Protein AF-A0A3R7L4J7-F1 (afdb_monomer)

Radius of gyration: 30.35 Å; Cα contacts (8 Å, |Δi|>4): 485; chains: 1; bounding box: 71×55×87 Å

Structure (mmCIF, N/CA/C/O backbone):
data_AF-A0A3R7L4J7-F1
#
_entry.id   AF-A0A3R7L4J7-F1
#
loop_
_atom_site.group_PDB
_atom_site.id
_atom_site.type_symbol
_atom_site.label_atom_id
_atom_site.label_alt_id
_atom_site.label_comp_id
_atom_site.label_asym_id
_atom_site.label_entity_id
_atom_site.label_seq_id
_atom_site.pdbx_PDB_ins_code
_atom_site.Cartn_x
_atom_site.Cartn_y
_atom_site.Cartn_z
_atom_site.occupancy
_atom_site.B_iso_or_equiv
_atom_site.auth_seq_id
_atom_site.auth_comp_id
_atom_site.auth_asym_id
_atom_site.auth_atom_id
_atom_site.pdbx_PDB_model_num
ATOM 1 N N . MET A 1 1 ? -0.478 35.591 -43.853 1.00 50.78 1 MET A N 1
ATOM 2 C CA . MET A 1 1 ? 0.585 34.948 -43.044 1.00 50.78 1 MET A CA 1
ATOM 3 C C . MET A 1 1 ? 1.628 34.387 -43.993 1.00 50.78 1 MET A C 1
ATOM 5 O O . MET A 1 1 ? 1.309 33.515 -44.786 1.00 50.78 1 MET A O 1
ATOM 9 N N . THR A 1 2 ? 2.824 34.971 -44.013 1.00 49.03 2 THR A N 1
ATOM 10 C CA . THR A 1 2 ? 3.833 34.728 -45.054 1.00 49.03 2 THR A CA 1
ATOM 11 C C . THR A 1 2 ? 4.626 33.447 -44.777 1.00 49.03 2 THR A C 1
ATOM 13 O O . THR A 1 2 ? 4.912 33.106 -43.629 1.00 49.03 2 THR A O 1
ATOM 16 N N . THR A 1 3 ? 5.007 32.734 -45.835 1.00 57.59 3 THR A N 1
ATOM 17 C CA . THR A 1 3 ? 5.750 31.454 -45.832 1.00 57.59 3 THR A CA 1
ATOM 18 C C . THR A 1 3 ? 6.982 31.431 -44.909 1.00 57.59 3 THR A C 1
ATOM 20 O O . THR A 1 3 ? 7.299 30.395 -44.325 1.00 57.59 3 THR A O 1
ATOM 23 N N . LYS A 1 4 ? 7.625 32.585 -44.676 1.00 57.84 4 LYS A N 1
ATOM 24 C CA . LYS A 1 4 ? 8.754 32.753 -43.739 1.00 57.84 4 LYS A CA 1
ATOM 25 C C . LYS A 1 4 ? 8.373 32.571 -42.259 1.00 57.84 4 LYS A C 1
ATOM 27 O O . LYS A 1 4 ? 9.166 32.020 -41.497 1.00 57.84 4 LYS A O 1
ATOM 32 N N . GLN A 1 5 ? 7.175 32.988 -41.836 1.00 58.81 5 GLN A N 1
ATOM 33 C CA . GLN A 1 5 ? 6.696 32.778 -40.458 1.00 58.81 5 GLN A CA 1
ATOM 34 C C . GLN A 1 5 ? 6.362 31.301 -40.200 1.00 58.81 5 GLN A C 1
ATOM 36 O O . GLN A 1 5 ? 6.692 30.776 -39.136 1.00 58.81 5 GLN A O 1
ATOM 41 N N . GLY A 1 6 ? 5.796 30.610 -41.198 1.00 60.88 6 GLY A N 1
ATOM 42 C CA . GLY A 1 6 ? 5.556 29.164 -41.151 1.00 60.88 6 GLY A CA 1
ATOM 43 C C . GLY A 1 6 ? 6.854 28.356 -41.064 1.00 60.88 6 GLY A C 1
ATOM 44 O O . GLY A 1 6 ? 6.989 27.508 -40.184 1.00 60.88 6 GLY A O 1
ATOM 45 N N . ALA A 1 7 ? 7.851 28.680 -41.895 1.00 64.94 7 ALA A N 1
ATOM 46 C CA . ALA A 1 7 ? 9.160 28.023 -41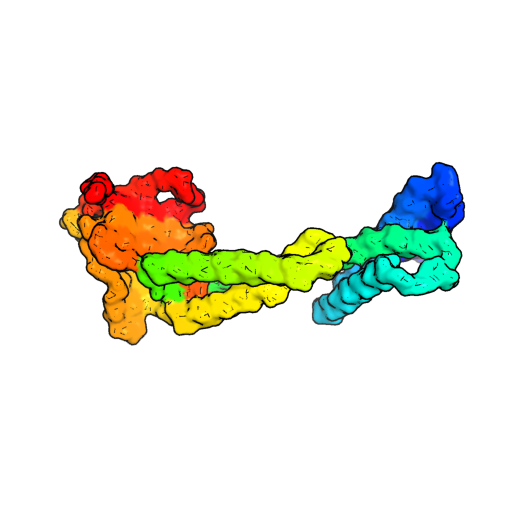.874 1.00 64.94 7 ALA A CA 1
ATOM 47 C C . ALA A 1 7 ? 9.893 28.205 -40.532 1.00 64.94 7 ALA A C 1
ATOM 49 O O . ALA A 1 7 ? 10.437 27.245 -39.990 1.00 64.94 7 ALA A O 1
ATOM 50 N N . ARG A 1 8 ? 9.845 29.408 -39.941 1.00 69.25 8 ARG A N 1
ATOM 51 C CA . ARG A 1 8 ? 10.464 29.688 -38.634 1.00 69.25 8 ARG A CA 1
ATOM 52 C C . ARG A 1 8 ? 9.773 28.938 -37.493 1.00 69.25 8 ARG A C 1
ATOM 54 O O . ARG A 1 8 ? 10.457 28.445 -36.602 1.00 69.25 8 ARG A O 1
ATOM 61 N N . ALA A 1 9 ? 8.446 28.805 -37.532 1.00 67.88 9 ALA A N 1
ATOM 62 C CA . ALA A 1 9 ? 7.682 28.040 -36.546 1.00 67.88 9 ALA A CA 1
ATOM 63 C C . ALA A 1 9 ? 7.933 26.524 -36.649 1.00 67.88 9 ALA A C 1
ATOM 65 O O . ALA A 1 9 ? 8.052 25.848 -35.626 1.00 67.88 9 ALA A O 1
ATOM 66 N N . VAL A 1 10 ? 8.058 25.990 -37.869 1.00 68.25 10 VAL A N 1
ATOM 67 C CA . VAL A 1 10 ? 8.411 24.582 -38.113 1.00 68.25 10 VAL A CA 1
ATOM 68 C C . VAL A 1 10 ? 9.852 24.301 -37.681 1.00 68.25 10 VAL A C 1
ATOM 70 O O . VAL A 1 10 ? 10.074 23.352 -36.934 1.00 68.25 10 VAL A O 1
ATOM 73 N N . ALA A 1 11 ? 10.810 25.161 -38.041 1.00 69.50 11 ALA A N 1
ATOM 74 C CA . ALA A 1 11 ? 12.206 25.038 -37.616 1.00 69.50 11 ALA A CA 1
ATOM 75 C C . ALA A 1 11 ? 12.343 25.060 -36.086 1.00 69.50 11 ALA A C 1
ATOM 77 O O . ALA A 1 11 ? 13.006 24.199 -35.513 1.00 69.50 11 ALA A O 1
ATOM 78 N N . TRP A 1 12 ? 11.638 25.969 -35.400 1.00 70.62 12 TRP A N 1
ATOM 79 C CA . TRP A 1 12 ? 11.602 25.998 -33.933 1.00 70.62 12 TRP A CA 1
ATOM 80 C C . TRP A 1 12 ? 10.997 24.721 -33.334 1.00 70.62 12 TRP A C 1
ATOM 82 O O . TRP A 1 12 ? 11.461 24.229 -32.307 1.00 70.62 12 TRP A O 1
ATOM 92 N N . ARG A 1 13 ? 9.963 24.157 -33.965 1.00 71.94 13 ARG A N 1
ATOM 93 C CA . ARG A 1 13 ? 9.327 22.915 -33.504 1.00 71.94 13 ARG A CA 1
ATOM 94 C C . ARG A 1 13 ? 10.260 21.709 -33.650 1.00 71.94 13 ARG A C 1
ATOM 96 O O . ARG A 1 13 ? 10.306 20.881 -32.745 1.00 71.94 13 ARG A O 1
ATOM 103 N N . VAL A 1 14 ? 11.023 21.644 -34.741 1.00 70.06 14 VAL A N 1
ATOM 104 C CA . VAL A 1 14 ? 12.030 20.599 -34.991 1.00 70.06 14 VAL A CA 1
ATOM 105 C C . VAL A 1 14 ? 13.219 20.743 -34.038 1.00 70.06 14 VAL A C 1
ATOM 107 O O . VAL A 1 14 ? 13.595 19.770 -33.392 1.00 70.06 14 VAL A O 1
ATOM 110 N N . LEU A 1 15 ? 13.738 21.962 -33.852 1.00 73.38 15 LEU A N 1
ATOM 111 C CA . LEU A 1 15 ? 14.825 22.260 -32.907 1.00 73.38 15 LEU A CA 1
ATOM 112 C C . LEU A 1 15 ? 14.439 22.009 -31.446 1.00 73.38 15 LEU A C 1
ATOM 114 O O . LEU A 1 15 ? 15.304 21.787 -30.611 1.00 73.38 15 LEU A O 1
ATOM 118 N N . ARG A 1 16 ? 13.149 22.012 -31.102 1.00 76.94 16 ARG A N 1
ATOM 119 C CA . ARG A 1 16 ? 12.667 21.617 -29.767 1.00 76.94 16 ARG A CA 1
ATOM 120 C C . ARG A 1 16 ? 12.424 20.124 -29.616 1.00 76.94 16 ARG A C 1
ATOM 122 O O . ARG A 1 16 ? 12.073 19.684 -28.516 1.00 76.94 16 ARG A O 1
ATOM 129 N N . HIS A 1 17 ? 12.566 19.344 -30.686 1.00 81.94 17 HIS A N 1
ATOM 130 C CA . HIS A 1 17 ? 12.259 17.931 -30.625 1.00 81.94 17 HIS A CA 1
ATOM 131 C C . HIS A 1 17 ? 13.359 17.187 -29.848 1.00 81.94 17 HIS A C 1
ATOM 133 O O . HIS A 1 17 ? 14.516 17.186 -30.261 1.00 81.94 17 HIS A O 1
ATOM 139 N N . PRO A 1 18 ? 13.033 16.511 -28.735 1.00 83.56 18 PRO A N 1
ATOM 140 C CA . PRO A 1 18 ? 14.025 15.818 -27.905 1.00 83.56 18 PRO A CA 1
ATOM 141 C C . PRO A 1 18 ? 14.811 14.722 -28.633 1.00 83.56 18 PRO A C 1
ATOM 143 O O . PRO A 1 18 ? 15.962 14.488 -28.291 1.00 83.56 18 PRO A O 1
ATOM 146 N N . LEU A 1 19 ? 14.221 14.062 -29.640 1.00 87.75 19 LEU A N 1
ATOM 147 C CA . LEU A 1 19 ? 14.952 13.059 -30.432 1.00 87.75 19 LEU A CA 1
ATOM 148 C C . LEU A 1 19 ? 16.080 13.674 -31.260 1.00 87.75 19 LEU A C 1
ATOM 150 O O . LEU A 1 19 ? 17.092 13.014 -31.453 1.00 87.75 19 LEU A O 1
ATOM 154 N N . LEU A 1 20 ? 15.923 14.921 -31.722 1.00 88.75 20 LEU A N 1
ATOM 155 C CA . LEU A 1 20 ? 16.986 15.603 -32.459 1.00 88.75 20 LEU A CA 1
ATOM 156 C C . LEU A 1 20 ? 18.199 15.788 -31.548 1.00 88.75 20 LEU A C 1
ATOM 158 O O . LEU A 1 20 ? 19.302 15.401 -31.909 1.00 88.75 20 LEU A O 1
ATOM 162 N N . TRP A 1 21 ? 17.974 16.304 -30.339 1.00 89.25 21 TRP A N 1
ATOM 163 C CA . TRP A 1 21 ? 19.032 16.467 -29.344 1.00 89.25 21 TRP A CA 1
ATOM 164 C C . TRP A 1 21 ? 19.623 15.138 -28.900 1.00 89.25 21 TRP A C 1
ATOM 166 O O . TRP A 1 21 ? 20.832 15.045 -28.749 1.00 89.25 21 TRP A O 1
ATOM 176 N N . SER A 1 22 ? 18.804 14.093 -28.771 1.00 91.19 22 SER A N 1
ATOM 177 C CA . SER A 1 22 ? 19.310 12.749 -28.504 1.00 91.19 22 SER A CA 1
ATOM 178 C C . SER A 1 22 ? 20.293 12.287 -29.583 1.00 91.19 22 SER A C 1
ATOM 180 O O . SER A 1 22 ? 21.414 11.905 -29.258 1.00 91.19 22 SER A O 1
ATOM 182 N N . ALA A 1 23 ? 19.915 12.401 -30.859 1.00 91.81 23 ALA A N 1
ATOM 183 C CA . ALA A 1 23 ? 20.774 12.028 -31.977 1.00 91.81 23 ALA A CA 1
ATOM 184 C C . ALA A 1 23 ? 22.054 12.877 -32.027 1.00 91.81 23 ALA A C 1
ATOM 186 O O . ALA A 1 23 ? 23.142 12.323 -32.141 1.00 91.81 23 ALA A O 1
ATOM 187 N N . VAL A 1 24 ? 21.940 14.202 -31.881 1.00 91.94 24 VAL A N 1
ATOM 188 C CA . VAL A 1 24 ? 23.091 15.122 -31.872 1.00 91.94 24 VAL A CA 1
ATOM 189 C C . VAL A 1 24 ? 24.053 14.790 -30.732 1.00 91.94 24 VAL A C 1
ATOM 191 O O . VAL A 1 24 ? 25.255 14.695 -30.962 1.00 91.94 24 VAL A O 1
ATOM 194 N N . CYS A 1 25 ? 23.540 14.565 -29.521 1.00 93.25 25 CYS A N 1
ATOM 195 C CA . CYS A 1 25 ? 24.365 14.205 -28.376 1.00 93.25 25 CYS A CA 1
ATOM 196 C C . CYS A 1 25 ? 25.060 12.852 -28.578 1.00 93.25 25 CYS A C 1
ATOM 198 O O . CYS A 1 25 ? 26.254 12.752 -28.329 1.00 93.25 25 CYS A O 1
ATOM 200 N N . LEU A 1 26 ? 24.357 11.826 -29.069 1.00 91.44 26 LEU A N 1
ATOM 201 C CA . LEU A 1 26 ? 24.954 10.502 -29.273 1.00 91.44 26 LEU A CA 1
ATOM 202 C C . LEU A 1 26 ? 25.995 10.497 -30.398 1.00 91.44 26 LEU A C 1
ATOM 204 O O . LEU A 1 26 ? 27.068 9.932 -30.219 1.00 91.44 26 LEU A O 1
ATOM 208 N N . VAL A 1 27 ? 25.722 11.163 -31.524 1.00 93.88 27 VAL A N 1
ATOM 209 C CA . VAL A 1 27 ? 26.689 11.291 -32.629 1.00 93.88 27 VAL A CA 1
ATOM 210 C C . VAL A 1 27 ? 27.908 12.104 -32.194 1.00 93.88 27 VAL A C 1
ATOM 212 O O . VAL A 1 27 ? 29.032 11.715 -32.493 1.00 93.88 27 VAL A O 1
ATOM 215 N N . GLY A 1 28 ? 27.699 13.197 -31.454 1.00 92.50 28 GLY A N 1
ATOM 216 C CA . GLY A 1 28 ? 28.783 14.021 -30.918 1.00 92.50 28 GLY A CA 1
ATOM 217 C C . GLY A 1 28 ? 29.605 13.330 -29.828 1.00 92.50 28 GLY A C 1
ATOM 218 O O . GLY A 1 28 ? 30.779 13.644 -29.672 1.00 92.50 28 GLY A O 1
ATOM 219 N N . ALA A 1 29 ? 29.025 12.371 -29.100 1.00 93.38 29 ALA A N 1
ATOM 220 C CA . ALA A 1 29 ? 29.733 11.627 -28.064 1.00 93.38 29 ALA A CA 1
ATOM 221 C C . ALA A 1 29 ? 30.765 10.648 -28.636 1.00 93.38 29 ALA A C 1
ATOM 223 O O . ALA A 1 29 ? 31.857 10.543 -28.090 1.00 93.38 29 ALA A O 1
ATOM 224 N N . VAL A 1 30 ? 30.446 9.954 -29.736 1.00 92.88 30 VAL A N 1
ATOM 225 C CA . VAL A 1 30 ? 31.306 8.911 -30.328 1.00 92.88 30 VAL A CA 1
ATOM 226 C C . VAL A 1 30 ? 32.759 9.360 -30.560 1.00 92.88 30 VAL A C 1
ATOM 228 O O . VAL A 1 30 ? 33.643 8.638 -30.109 1.00 92.88 30 VAL A O 1
ATOM 231 N N . PRO A 1 31 ? 33.054 10.509 -31.206 1.00 93.75 31 PRO A N 1
ATOM 232 C CA . PRO A 1 31 ? 34.439 10.938 -31.428 1.00 93.75 31 PRO A CA 1
ATOM 233 C C . PRO A 1 31 ? 35.150 11.441 -30.163 1.00 93.75 31 PRO A C 1
ATOM 235 O O . PRO A 1 31 ? 36.366 11.590 -30.186 1.00 93.75 31 PRO A O 1
ATOM 238 N N . LEU A 1 32 ? 34.415 11.736 -29.086 1.00 91.94 32 LEU A N 1
ATOM 239 C CA . LEU A 1 32 ? 34.980 12.223 -27.824 1.00 91.94 32 LEU A CA 1
ATOM 240 C C . LEU A 1 32 ? 35.321 11.089 -26.854 1.00 91.94 32 LEU A C 1
ATOM 242 O O . LEU A 1 32 ? 36.076 11.318 -25.916 1.00 91.94 32 LEU A O 1
ATOM 246 N N . LEU A 1 33 ? 34.763 9.894 -27.059 1.00 90.38 33 LEU A N 1
ATOM 247 C CA . LEU A 1 33 ? 35.028 8.723 -26.229 1.00 90.38 33 LEU A CA 1
ATOM 248 C C . LEU A 1 33 ? 36.386 8.094 -26.569 1.00 90.38 33 LEU A C 1
ATOM 250 O O . LEU A 1 33 ? 36.747 7.963 -27.735 1.00 90.38 33 LEU A O 1
ATOM 254 N N . SER A 1 34 ? 37.082 7.603 -25.544 1.00 84.31 34 SER A N 1
ATOM 255 C CA . SER A 1 34 ? 38.479 7.147 -25.585 1.00 84.31 34 SER A CA 1
ATOM 256 C C . SER A 1 34 ? 39.487 8.248 -25.953 1.00 84.31 34 SER A C 1
ATOM 258 O O . SER A 1 34 ? 40.521 7.966 -26.558 1.00 84.31 34 SER A O 1
ATOM 260 N N . THR A 1 35 ? 39.190 9.500 -25.597 1.00 87.50 35 THR A N 1
ATOM 261 C CA . THR A 1 35 ? 40.079 10.657 -25.779 1.00 87.50 35 THR A CA 1
ATOM 262 C C . THR A 1 35 ? 40.320 11.378 -24.450 1.00 87.50 35 THR A C 1
ATOM 264 O O . THR A 1 35 ? 39.675 11.109 -23.442 1.00 87.50 35 THR A O 1
ATOM 267 N N . GLU A 1 36 ? 41.204 12.376 -24.433 1.00 85.56 36 GLU A N 1
ATOM 268 C CA . GLU A 1 36 ? 41.388 13.258 -23.266 1.00 85.56 36 GLU A CA 1
ATOM 269 C C . GLU A 1 36 ? 40.115 14.052 -22.877 1.00 85.56 36 GLU A C 1
ATOM 271 O O . GLU A 1 36 ? 40.032 14.609 -21.784 1.00 85.56 36 GLU A O 1
ATOM 276 N N . HIS A 1 37 ? 39.093 14.059 -23.743 1.00 89.50 37 HIS A N 1
ATOM 277 C CA . HIS A 1 37 ? 37.810 14.739 -23.554 1.00 89.50 37 HIS A CA 1
ATOM 278 C C . HIS A 1 37 ? 36.662 13.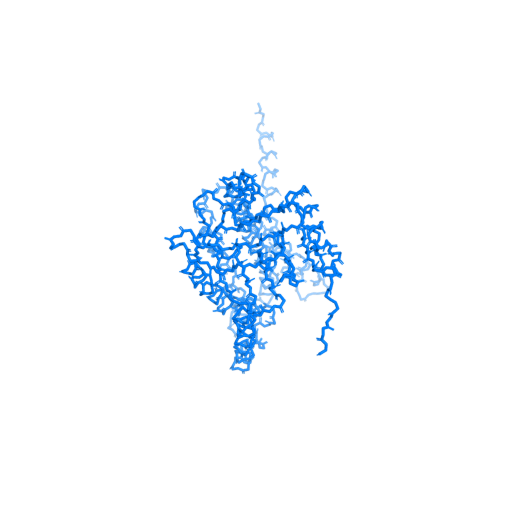792 -23.148 1.00 89.50 37 HIS A C 1
ATOM 280 O O . HIS A 1 37 ? 35.489 14.164 -23.261 1.00 89.50 37 HIS A O 1
ATOM 286 N N . ASP A 1 38 ? 36.974 12.599 -22.632 1.00 87.19 38 ASP A N 1
ATOM 287 C CA . ASP A 1 38 ? 36.006 11.548 -22.272 1.00 87.19 38 ASP A CA 1
ATOM 288 C C . ASP A 1 38 ? 34.849 12.021 -21.388 1.00 87.19 38 ASP A C 1
ATOM 290 O O . ASP A 1 38 ? 33.708 11.591 -21.570 1.00 87.19 38 ASP A O 1
ATOM 294 N N . PHE A 1 39 ? 35.103 12.960 -20.472 1.00 91.38 39 PHE A N 1
ATOM 295 C CA . PHE A 1 39 ? 34.062 13.568 -19.641 1.00 91.38 39 PHE A CA 1
ATOM 296 C C . PHE A 1 39 ? 32.900 14.134 -20.474 1.00 91.38 39 PHE A C 1
ATOM 298 O O . PHE A 1 39 ? 31.730 13.887 -20.168 1.00 91.38 39 PHE A O 1
ATOM 305 N N . TRP A 1 40 ? 33.208 14.865 -21.550 1.00 94.06 40 TRP A N 1
ATOM 306 C CA . TRP A 1 40 ? 32.197 15.450 -22.431 1.00 94.06 40 TRP A CA 1
ATOM 307 C C . TRP A 1 40 ? 31.469 14.375 -23.234 1.00 94.06 40 TRP A C 1
ATOM 309 O O . TRP A 1 40 ? 30.249 14.453 -23.385 1.00 94.06 40 TRP A O 1
ATOM 319 N N . GLY A 1 41 ? 32.188 13.337 -23.673 1.00 92.81 41 GLY A N 1
ATOM 320 C CA . GLY A 1 41 ? 31.595 12.152 -24.292 1.00 92.81 41 GLY A CA 1
ATOM 321 C C . GLY A 1 41 ? 30.571 11.479 -23.373 1.00 92.81 41 GLY A C 1
ATOM 322 O O . GLY A 1 41 ? 29.429 11.250 -23.783 1.00 92.81 41 GLY A O 1
ATOM 323 N N . PHE A 1 42 ? 30.920 11.245 -22.104 1.00 92.56 42 PHE A N 1
ATOM 324 C CA . PHE A 1 42 ? 30.004 10.673 -21.114 1.00 92.56 42 PHE A CA 1
ATOM 325 C C . PHE A 1 42 ? 28.793 11.570 -20.858 1.00 92.56 42 PHE A C 1
ATOM 327 O O . PHE A 1 42 ? 27.660 11.087 -20.881 1.00 92.56 42 PHE A O 1
ATOM 334 N N . LEU A 1 43 ? 29.000 12.877 -20.669 1.00 94.94 43 LEU A N 1
ATOM 335 C CA . LEU A 1 43 ? 27.905 13.822 -20.446 1.00 94.94 43 LEU A CA 1
ATOM 336 C C . LEU A 1 43 ? 26.914 13.830 -21.620 1.00 94.94 43 LEU A C 1
ATOM 338 O O . LEU A 1 43 ? 25.699 13.790 -21.407 1.00 94.94 43 LEU A O 1
ATOM 342 N N . LEU A 1 44 ? 27.415 13.831 -22.858 1.00 95.81 44 LEU A N 1
ATOM 343 C CA . LEU A 1 44 ? 26.581 13.762 -24.055 1.00 95.81 44 LEU A CA 1
ATOM 344 C C . LEU A 1 44 ? 25.821 12.432 -24.151 1.00 95.81 44 LEU A C 1
ATOM 346 O O . LEU A 1 44 ? 24.636 12.446 -24.482 1.00 95.81 44 LEU A O 1
ATOM 350 N N . CYS A 1 45 ? 26.433 11.299 -23.797 1.00 95.69 45 CYS A N 1
ATOM 351 C CA . CYS A 1 45 ? 25.725 10.015 -23.735 1.00 95.69 45 CYS A CA 1
ATOM 352 C C . CYS A 1 45 ? 24.563 10.060 -22.736 1.00 95.69 45 CYS A C 1
ATOM 354 O O . CYS A 1 45 ? 23.448 9.642 -23.060 1.00 95.69 45 CYS A O 1
ATOM 356 N N . LEU A 1 46 ? 24.796 10.626 -21.547 1.00 94.44 46 LEU A N 1
ATOM 357 C CA . LEU A 1 46 ? 23.771 10.739 -20.513 1.00 94.44 46 LEU A CA 1
ATOM 358 C C . LEU A 1 46 ? 22.593 11.614 -20.969 1.00 94.44 46 LEU A C 1
ATOM 360 O O . LEU A 1 46 ? 21.431 11.207 -20.869 1.00 94.44 46 LEU A O 1
ATOM 364 N N . LEU A 1 47 ? 22.892 12.796 -21.519 1.00 95.25 47 LEU A N 1
ATOM 365 C CA . LEU A 1 47 ? 21.892 13.712 -22.075 1.00 95.25 47 LEU A CA 1
ATOM 366 C C . LEU A 1 47 ? 21.148 13.093 -23.262 1.00 95.25 47 LEU A C 1
ATOM 368 O O . LEU A 1 47 ? 19.934 13.280 -23.397 1.00 95.25 47 LEU A O 1
ATOM 372 N N . GLY A 1 48 ? 21.856 12.332 -24.096 1.00 95.06 48 GLY A N 1
ATOM 373 C CA . GLY A 1 48 ? 21.306 11.632 -25.248 1.00 95.06 48 GLY A CA 1
ATOM 374 C C . GLY A 1 48 ? 20.279 10.579 -24.842 1.00 95.06 48 GLY A C 1
ATOM 375 O O . GLY A 1 48 ? 19.152 10.586 -25.350 1.00 95.06 48 GLY A O 1
ATOM 376 N N . GLY A 1 49 ? 20.636 9.732 -23.875 1.00 95.31 49 GLY A N 1
ATOM 377 C CA . GLY A 1 49 ? 19.760 8.706 -23.311 1.00 95.31 49 GLY A CA 1
ATOM 378 C C . GLY A 1 49 ? 18.525 9.279 -22.616 1.00 95.31 49 GLY A C 1
ATOM 379 O O . GLY A 1 49 ? 17.395 8.867 -22.896 1.00 95.31 49 GLY A O 1
ATOM 380 N N . TRP A 1 50 ? 18.715 10.293 -21.767 1.00 94.81 50 TRP A N 1
ATOM 381 C CA . TRP A 1 50 ? 17.608 10.989 -21.107 1.00 94.81 50 TRP A CA 1
ATOM 382 C C . TRP A 1 50 ? 16.656 11.649 -22.116 1.00 94.81 50 TRP A C 1
ATOM 384 O O . TRP A 1 50 ? 15.436 11.492 -22.021 1.00 94.81 50 TRP A O 1
ATOM 394 N N . SER A 1 51 ? 17.195 12.334 -23.129 1.00 93.94 51 SER A N 1
ATOM 395 C CA . SER A 1 51 ? 16.395 12.997 -24.166 1.00 93.94 51 SER A CA 1
ATOM 396 C C . SER A 1 51 ? 15.576 11.999 -24.988 1.00 93.94 51 SER A C 1
ATOM 398 O O . SER A 1 51 ? 14.399 12.260 -25.256 1.00 93.94 51 SER A O 1
ATOM 400 N N . ALA A 1 52 ? 16.147 10.839 -25.339 1.00 94.69 52 ALA A N 1
ATOM 401 C CA . ALA A 1 52 ? 15.425 9.760 -26.017 1.00 94.69 52 ALA A CA 1
ATOM 402 C C . ALA A 1 52 ? 14.241 9.257 -25.181 1.00 94.69 52 ALA A C 1
ATOM 404 O O . ALA A 1 52 ? 13.107 9.223 -25.666 1.00 94.69 52 ALA A O 1
ATOM 405 N N . ALA A 1 53 ? 14.478 8.934 -23.908 1.00 94.62 53 ALA A N 1
ATOM 406 C CA . ALA A 1 53 ? 13.426 8.484 -23.002 1.00 94.62 53 ALA A CA 1
ATOM 407 C C . ALA A 1 53 ? 12.334 9.548 -22.827 1.00 94.62 53 ALA A C 1
ATOM 409 O O . ALA A 1 53 ? 11.142 9.250 -22.913 1.00 94.62 53 ALA A O 1
ATOM 410 N N . HIS A 1 54 ? 12.719 10.814 -22.659 1.00 93.19 54 HIS A N 1
ATOM 411 C CA . HIS A 1 54 ? 11.775 11.918 -22.528 1.00 93.19 54 HIS A CA 1
ATOM 412 C C . HIS A 1 54 ? 10.935 12.124 -23.803 1.00 93.19 54 HIS A C 1
ATOM 414 O O . HIS A 1 54 ? 9.747 12.449 -23.727 1.00 93.19 54 HIS A O 1
ATOM 420 N N . ALA A 1 55 ? 11.513 11.911 -24.989 1.00 93.88 55 ALA A N 1
ATOM 421 C CA . ALA A 1 55 ? 10.772 11.910 -26.248 1.00 93.88 55 ALA A CA 1
ATOM 422 C C . ALA A 1 55 ? 9.734 10.789 -26.313 1.00 93.88 55 ALA A C 1
ATOM 424 O O . ALA A 1 55 ? 8.568 11.042 -26.629 1.00 93.88 55 ALA A O 1
ATOM 425 N N . LEU A 1 56 ? 10.166 9.571 -25.982 1.00 94.50 56 LEU A N 1
ATOM 426 C CA . LEU A 1 56 ? 9.323 8.387 -25.957 1.00 94.50 56 LEU A CA 1
ATOM 427 C C . LEU A 1 56 ? 8.135 8.599 -25.017 1.00 94.50 56 LEU A C 1
ATOM 429 O O . LEU A 1 56 ? 6.992 8.465 -25.440 1.00 94.50 56 LEU A O 1
ATOM 433 N N . ILE A 1 57 ? 8.378 9.014 -23.773 1.00 93.88 57 ILE A N 1
ATOM 434 C CA . ILE A 1 57 ? 7.318 9.225 -22.779 1.00 93.88 57 ILE A CA 1
ATOM 435 C C . ILE A 1 57 ? 6.353 10.321 -23.225 1.00 93.88 57 ILE A C 1
ATOM 437 O O . ILE A 1 57 ? 5.141 10.126 -23.144 1.00 93.88 57 ILE A O 1
ATOM 441 N N . ARG A 1 58 ? 6.854 11.445 -23.761 1.00 92.56 58 ARG A N 1
ATOM 442 C CA . ARG A 1 58 ? 5.984 12.493 -24.320 1.00 92.56 58 ARG A CA 1
ATOM 443 C C . ARG A 1 58 ? 5.070 11.942 -25.406 1.00 92.56 58 ARG A C 1
ATOM 445 O O . ARG A 1 58 ? 3.885 12.255 -25.404 1.00 92.56 58 ARG A O 1
ATOM 452 N N . ARG A 1 59 ? 5.588 11.087 -26.291 1.00 92.75 59 ARG A N 1
ATOM 453 C CA . ARG A 1 59 ? 4.776 10.429 -27.318 1.00 92.75 59 ARG A CA 1
ATOM 454 C C . ARG A 1 59 ? 3.760 9.469 -26.704 1.00 92.75 59 ARG A C 1
ATOM 456 O O . ARG A 1 59 ? 2.586 9.538 -27.058 1.00 92.75 59 ARG A O 1
ATOM 463 N N . LEU A 1 60 ? 4.172 8.632 -25.755 1.00 93.19 60 LEU A N 1
ATOM 464 C CA . LEU A 1 60 ? 3.288 7.688 -25.068 1.00 93.19 60 LEU A CA 1
ATOM 465 C C . LEU A 1 60 ? 2.124 8.390 -24.361 1.00 93.19 60 LEU A C 1
ATOM 467 O O . LEU A 1 60 ? 1.017 7.861 -24.345 1.00 93.19 60 LEU A O 1
ATOM 471 N N . LEU A 1 61 ? 2.343 9.579 -23.799 1.00 90.25 61 LEU A N 1
ATOM 472 C CA . LEU A 1 61 ? 1.304 10.361 -23.120 1.00 90.25 61 LEU A CA 1
ATOM 473 C C . LEU A 1 61 ? 0.267 10.983 -24.071 1.00 90.25 61 LEU A C 1
ATOM 475 O O . LEU A 1 61 ? -0.788 11.395 -23.605 1.00 90.25 61 LEU A O 1
ATOM 479 N N . THR A 1 62 ? 0.528 11.024 -25.383 1.00 93.06 62 THR A N 1
ATOM 480 C CA . THR A 1 62 ? -0.465 11.469 -26.384 1.00 93.06 62 THR A CA 1
ATOM 481 C C . THR A 1 62 ? -1.434 10.367 -26.815 1.00 93.06 62 THR A C 1
ATOM 483 O O . THR A 1 62 ? -2.411 10.647 -27.504 1.00 93.06 62 THR A O 1
ATOM 486 N N . LEU A 1 63 ? -1.163 9.115 -26.437 1.00 94.12 63 LEU A N 1
ATOM 487 C CA . LEU A 1 63 ? -1.973 7.957 -26.809 1.00 94.12 63 LEU A CA 1
ATOM 488 C C . LEU A 1 63 ? -3.118 7.718 -25.806 1.00 94.12 63 LEU A C 1
ATOM 490 O O . LEU A 1 63 ? -3.011 8.123 -24.646 1.00 94.12 63 LEU A O 1
ATOM 494 N N . PRO A 1 64 ? -4.186 6.999 -26.207 1.00 92.44 64 PRO A N 1
ATOM 495 C CA . PRO A 1 64 ? -5.257 6.581 -25.301 1.00 92.44 64 PRO A CA 1
ATOM 496 C C . PRO A 1 64 ? -4.731 5.803 -24.086 1.00 92.44 64 PRO A C 1
ATOM 498 O O . PRO A 1 64 ? -3.750 5.070 -24.192 1.00 92.44 64 PRO A O 1
ATOM 501 N N . GLY A 1 65 ? -5.396 5.926 -22.931 1.00 87.44 65 GLY A N 1
ATOM 502 C CA . GLY A 1 65 ? -4.860 5.493 -21.631 1.00 87.44 65 GLY A CA 1
ATOM 503 C C . GLY A 1 65 ? -4.385 4.035 -21.550 1.00 87.44 65 GLY A C 1
ATOM 504 O O . GLY A 1 65 ? -3.296 3.785 -21.031 1.00 87.44 65 GLY A O 1
ATOM 505 N N . THR A 1 66 ? -5.151 3.081 -22.088 1.00 89.88 66 THR A N 1
ATOM 506 C CA . THR A 1 66 ? -4.793 1.648 -22.086 1.00 89.88 66 THR A CA 1
ATOM 507 C C . THR A 1 66 ? -3.602 1.355 -22.994 1.00 89.88 66 THR A C 1
ATOM 509 O O . THR A 1 66 ? -2.644 0.721 -22.559 1.00 89.88 66 THR A O 1
ATOM 512 N N . LEU A 1 67 ? -3.617 1.880 -24.223 1.00 92.81 67 LEU A N 1
ATOM 513 C CA . LEU A 1 67 ? -2.520 1.740 -25.183 1.00 92.81 67 LEU A CA 1
ATOM 514 C C . LEU A 1 67 ? -1.237 2.417 -24.678 1.00 92.81 67 LEU A C 1
ATOM 516 O O . LEU A 1 67 ? -0.158 1.835 -24.745 1.00 92.81 67 LEU A O 1
ATOM 520 N N . SER A 1 68 ? -1.362 3.621 -24.114 1.00 93.81 68 SER A N 1
ATOM 521 C CA . SER A 1 68 ? -0.268 4.362 -23.480 1.00 93.81 68 SER A CA 1
ATOM 522 C C . SER A 1 68 ? 0.392 3.546 -22.371 1.00 93.81 68 SER A C 1
ATOM 524 O O . SER A 1 68 ? 1.618 3.485 -22.305 1.00 93.81 68 SER A O 1
ATOM 526 N N . LEU A 1 69 ? -0.405 2.913 -21.501 1.00 91.94 69 LEU A N 1
ATOM 527 C CA . LEU A 1 69 ? 0.106 2.080 -20.414 1.00 91.94 69 LEU A CA 1
ATOM 528 C C . LEU A 1 69 ? 0.780 0.810 -20.943 1.00 91.94 69 LEU A C 1
ATOM 530 O O . LEU A 1 69 ? 1.896 0.512 -20.526 1.00 91.94 69 LEU A O 1
ATOM 534 N N . ALA A 1 70 ? 0.136 0.097 -21.870 1.00 92.25 70 ALA A N 1
ATOM 535 C CA . ALA A 1 70 ? 0.674 -1.130 -22.453 1.00 92.25 70 ALA A CA 1
ATOM 536 C C . ALA A 1 70 ? 2.030 -0.887 -23.134 1.00 92.25 70 ALA A C 1
ATOM 538 O O . ALA A 1 70 ? 2.997 -1.595 -22.865 1.00 92.25 70 ALA A O 1
ATOM 539 N N . LEU A 1 71 ? 2.135 0.170 -23.944 1.00 95.81 71 LEU A N 1
ATOM 540 C CA . LEU A 1 71 ? 3.390 0.541 -24.598 1.00 95.81 71 LEU A CA 1
ATOM 541 C C . LEU A 1 71 ? 4.451 1.035 -23.605 1.00 95.81 71 LEU A C 1
ATOM 543 O O . LEU A 1 71 ? 5.635 0.795 -23.817 1.00 95.81 71 LEU A O 1
ATOM 547 N N . HIS A 1 72 ? 4.061 1.689 -22.506 1.00 95.69 72 HIS A N 1
ATOM 548 C CA . HIS A 1 72 ? 5.013 2.096 -21.469 1.00 95.69 72 HIS A CA 1
ATOM 549 C C . HIS A 1 72 ? 5.573 0.897 -20.688 1.00 95.69 72 HIS A C 1
ATOM 551 O O . HIS A 1 72 ? 6.766 0.860 -20.382 1.00 95.69 72 HIS A O 1
ATOM 557 N N . LEU A 1 73 ? 4.732 -0.102 -20.405 1.00 93.44 73 LEU A N 1
ATOM 558 C CA . LEU A 1 73 ? 5.159 -1.381 -19.836 1.00 93.44 73 LEU A CA 1
ATOM 559 C C . LEU A 1 73 ? 6.098 -2.113 -20.798 1.00 93.44 73 LEU A C 1
ATOM 561 O O . LEU A 1 73 ? 7.181 -2.520 -20.387 1.00 93.44 73 LEU A O 1
ATOM 565 N N . ALA A 1 74 ? 5.741 -2.199 -22.083 1.00 94.00 74 ALA A N 1
ATOM 566 C CA . ALA A 1 74 ? 6.597 -2.796 -23.106 1.00 94.00 74 ALA A CA 1
ATOM 567 C C . ALA A 1 74 ? 7.955 -2.081 -23.211 1.00 94.00 74 ALA A C 1
ATOM 569 O O . ALA A 1 74 ? 8.991 -2.737 -23.231 1.00 94.00 74 ALA A O 1
ATOM 570 N N . ALA A 1 75 ? 7.975 -0.743 -23.192 1.00 95.62 75 ALA A N 1
ATOM 571 C CA . ALA A 1 75 ? 9.212 0.037 -23.180 1.00 95.62 75 ALA A CA 1
ATOM 572 C C . ALA A 1 75 ? 10.048 -0.199 -21.912 1.00 95.62 75 ALA A C 1
ATOM 574 O O . ALA A 1 75 ? 11.271 -0.244 -21.985 1.00 95.62 75 ALA A O 1
ATOM 575 N N . SER A 1 76 ? 9.400 -0.380 -20.758 1.00 94.25 76 SER A N 1
ATOM 576 C CA . SER A 1 76 ? 10.074 -0.675 -19.488 1.00 94.25 76 SER A CA 1
ATOM 577 C C . SER A 1 76 ? 10.712 -2.063 -19.486 1.00 94.25 76 SER A C 1
ATOM 579 O O . SER A 1 76 ? 11.839 -2.206 -19.014 1.00 94.25 76 SER A O 1
ATOM 581 N N . VAL A 1 77 ? 10.025 -3.065 -20.045 1.00 90.56 77 VAL A N 1
ATOM 582 C CA . VAL A 1 77 ? 10.573 -4.414 -20.263 1.00 90.56 77 VAL A CA 1
ATOM 583 C C . VAL A 1 77 ? 11.711 -4.364 -21.281 1.00 90.56 77 VAL A C 1
ATOM 585 O O . VAL A 1 77 ? 12.777 -4.909 -21.023 1.00 90.56 77 VAL A O 1
ATOM 588 N N . GLY A 1 78 ? 11.536 -3.649 -22.395 1.00 93.12 78 GLY A N 1
ATOM 589 C CA . GLY A 1 78 ? 12.581 -3.460 -23.403 1.00 93.12 78 GLY A CA 1
ATOM 590 C C . GLY A 1 78 ? 13.833 -2.784 -22.839 1.00 93.12 78 GLY A C 1
ATOM 591 O O . GLY A 1 78 ? 14.941 -3.226 -23.119 1.00 93.12 78 GLY A O 1
ATOM 592 N N . ALA A 1 79 ? 13.672 -1.773 -21.982 1.00 92.94 79 ALA A N 1
ATOM 593 C CA . ALA A 1 79 ? 14.781 -1.132 -21.282 1.00 92.94 79 ALA A CA 1
ATOM 594 C C . ALA A 1 79 ? 15.500 -2.097 -20.322 1.00 92.94 79 ALA A C 1
ATOM 596 O O . ALA A 1 79 ? 16.726 -2.090 -20.261 1.00 92.94 79 ALA A O 1
ATOM 597 N N . ALA A 1 80 ? 14.757 -2.959 -19.617 1.00 86.50 80 ALA A N 1
ATOM 598 C CA . ALA A 1 80 ? 15.327 -3.994 -18.754 1.00 86.50 80 ALA A CA 1
ATOM 599 C C . ALA A 1 80 ? 16.153 -5.009 -19.556 1.00 86.50 80 ALA A C 1
ATOM 601 O O . ALA A 1 80 ? 17.290 -5.302 -19.199 1.00 86.50 80 ALA A O 1
ATOM 602 N N . LEU A 1 81 ? 15.587 -5.510 -20.659 1.00 87.19 81 LEU A N 1
ATOM 603 C CA . LEU A 1 81 ? 16.251 -6.450 -21.560 1.00 87.19 81 LEU A CA 1
ATOM 604 C C . LEU A 1 81 ? 17.488 -5.826 -22.207 1.00 87.19 81 LEU A C 1
ATOM 606 O O . LEU A 1 81 ? 18.504 -6.500 -22.326 1.00 87.19 81 LEU A O 1
ATOM 610 N N . LEU A 1 82 ? 17.429 -4.541 -22.573 1.00 89.31 82 LEU A N 1
ATOM 611 C CA . LEU A 1 82 ? 18.582 -3.801 -23.076 1.00 89.31 82 LEU A CA 1
ATOM 612 C C . LEU A 1 82 ? 19.683 -3.723 -22.015 1.00 89.31 82 LEU A C 1
ATOM 614 O O . LEU A 1 82 ? 20.807 -4.113 -22.298 1.00 89.31 82 LEU A O 1
ATOM 618 N N . LEU A 1 83 ? 19.375 -3.273 -20.795 1.00 88.81 83 LEU A N 1
ATOM 619 C CA . LEU A 1 83 ? 20.369 -3.211 -19.717 1.00 88.81 83 LEU A CA 1
ATOM 620 C C . LEU A 1 83 ? 20.964 -4.588 -19.409 1.00 88.81 83 LEU A C 1
ATOM 622 O O . LEU A 1 83 ? 22.177 -4.698 -19.277 1.00 88.81 83 LEU A O 1
ATOM 626 N N . PHE A 1 84 ? 20.130 -5.628 -19.353 1.00 83.62 84 PHE A N 1
ATOM 627 C CA . PHE A 1 84 ? 20.579 -7.004 -19.161 1.00 83.62 84 PHE A CA 1
ATOM 628 C C . PHE A 1 84 ? 21.504 -7.465 -20.290 1.00 83.62 84 PHE A C 1
ATOM 630 O O . PHE A 1 84 ? 22.562 -8.019 -20.023 1.00 83.62 84 PHE A O 1
ATOM 637 N N . ALA A 1 85 ? 21.146 -7.206 -21.549 1.00 83.62 85 ALA A N 1
ATOM 638 C CA . ALA A 1 85 ? 21.997 -7.543 -22.684 1.00 83.62 85 ALA A CA 1
ATOM 639 C C . ALA A 1 85 ? 23.340 -6.800 -22.620 1.00 83.62 85 ALA A C 1
ATOM 641 O O . ALA A 1 85 ? 24.372 -7.389 -22.923 1.00 83.62 85 ALA A O 1
ATOM 642 N N . LEU A 1 86 ? 23.342 -5.535 -22.182 1.00 84.12 86 LEU A N 1
ATOM 643 C CA . LE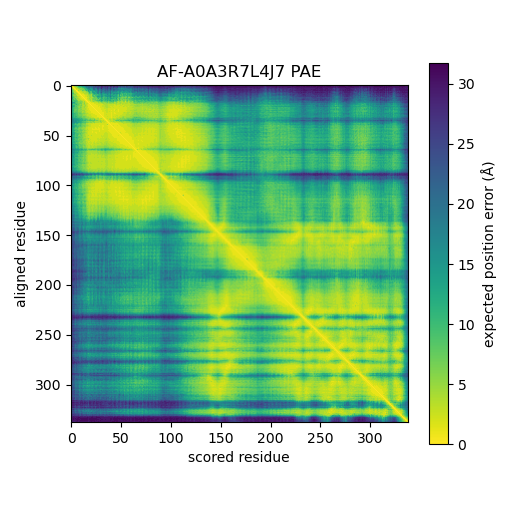U A 1 86 ? 24.550 -4.716 -22.059 1.00 84.12 86 LEU A CA 1
ATOM 644 C C . LEU A 1 86 ? 25.490 -5.182 -20.931 1.00 84.12 86 LEU A C 1
ATOM 646 O O . LEU A 1 86 ? 26.706 -4.974 -21.023 1.00 84.12 86 LEU A O 1
ATOM 650 N N . THR A 1 87 ? 24.953 -5.786 -19.869 1.00 79.75 87 THR A N 1
ATOM 651 C CA . THR A 1 87 ? 25.737 -6.290 -18.729 1.00 79.75 87 THR A CA 1
ATOM 652 C C . THR A 1 87 ? 26.083 -7.767 -18.830 1.00 79.75 87 THR A C 1
ATOM 654 O O . THR A 1 87 ? 27.087 -8.173 -18.255 1.00 79.75 87 THR A O 1
ATOM 657 N N . ALA A 1 88 ? 25.292 -8.561 -19.548 1.00 77.25 88 ALA A N 1
ATOM 658 C CA . ALA A 1 88 ? 25.613 -9.949 -19.824 1.00 77.25 88 ALA A CA 1
ATOM 659 C C . ALA A 1 88 ? 26.905 -10.034 -20.652 1.00 77.25 88 ALA A C 1
ATOM 661 O O . ALA A 1 88 ? 27.100 -9.248 -21.581 1.00 77.25 88 ALA A O 1
ATOM 662 N N . ASP A 1 89 ? 27.740 -11.039 -20.375 1.00 67.69 89 ASP A N 1
ATOM 663 C CA . ASP A 1 89 ? 29.007 -11.322 -21.080 1.00 67.69 89 ASP A CA 1
ATOM 664 C C . ASP A 1 89 ? 28.821 -11.724 -22.564 1.00 67.69 89 ASP A C 1
ATOM 666 O O . ASP A 1 89 ? 29.719 -12.265 -23.207 1.00 67.69 89 ASP A O 1
ATOM 670 N N . GLY A 1 90 ? 27.638 -11.487 -23.135 1.00 57.47 90 GLY A N 1
ATOM 671 C CA . GLY A 1 90 ? 27.313 -11.797 -24.518 1.00 57.47 90 GLY A CA 1
ATOM 672 C C . GLY A 1 90 ? 28.132 -10.941 -25.483 1.00 57.47 90 GLY A C 1
ATOM 673 O O . GLY A 1 90 ? 28.239 -9.729 -25.320 1.00 57.47 90 GLY A O 1
ATOM 674 N N . GLY A 1 91 ? 28.672 -11.562 -26.532 1.00 66.44 91 GLY A N 1
ATOM 675 C CA . GLY A 1 91 ? 29.626 -10.976 -27.483 1.00 66.44 91 GLY A CA 1
ATOM 676 C C . GLY A 1 91 ? 29.165 -9.772 -28.321 1.00 66.44 91 GLY A C 1
ATOM 677 O O . GLY A 1 91 ? 29.827 -9.439 -29.298 1.00 66.44 91 GLY A O 1
ATOM 678 N N . TRP A 1 92 ? 28.079 -9.078 -27.964 1.00 73.31 92 TRP A N 1
ATOM 679 C CA . TRP A 1 92 ? 27.612 -7.864 -28.648 1.00 73.31 92 TRP A CA 1
ATOM 680 C C . TRP A 1 92 ? 28.663 -6.744 -28.626 1.00 73.31 92 TRP A C 1
ATOM 682 O O . TRP A 1 92 ? 28.778 -5.992 -29.594 1.00 73.31 92 TRP A O 1
ATOM 692 N N . ARG A 1 93 ? 29.480 -6.673 -27.562 1.00 70.44 93 ARG A N 1
ATOM 693 C CA . ARG A 1 93 ? 30.597 -5.718 -27.443 1.00 70.44 93 ARG A CA 1
ATOM 694 C C . ARG A 1 93 ? 31.664 -5.919 -28.518 1.00 70.44 93 ARG A C 1
ATOM 696 O O . ARG A 1 93 ? 32.391 -4.982 -28.813 1.00 70.44 93 ARG A O 1
ATOM 703 N N . HIS A 1 94 ? 31.747 -7.116 -29.102 1.00 74.81 94 HIS A N 1
ATOM 704 C CA . HIS A 1 94 ? 32.689 -7.439 -30.174 1.00 74.81 94 HIS A CA 1
ATOM 705 C C . HIS A 1 94 ? 32.122 -7.167 -31.575 1.00 74.81 94 HIS A C 1
ATOM 707 O O . HIS A 1 94 ? 32.880 -7.139 -32.539 1.00 74.81 94 HIS A O 1
ATOM 713 N N . VAL A 1 95 ? 30.805 -6.959 -31.702 1.00 83.50 95 VAL A N 1
ATOM 714 C CA . VAL A 1 95 ? 30.133 -6.686 -32.987 1.00 83.50 95 VAL A CA 1
ATOM 715 C C . VAL A 1 95 ? 30.124 -5.188 -33.313 1.00 83.50 95 VAL A C 1
ATOM 717 O O . VAL A 1 95 ? 30.062 -4.806 -34.480 1.00 83.50 95 VAL A O 1
ATOM 720 N N . LEU A 1 96 ? 30.190 -4.327 -32.294 1.00 84.56 96 LEU A N 1
ATOM 721 C CA . LEU A 1 96 ? 30.179 -2.872 -32.445 1.00 84.56 96 LEU A CA 1
ATOM 722 C C . LEU A 1 96 ? 31.562 -2.266 -32.168 1.00 84.56 96 LEU A C 1
ATOM 724 O O . LEU A 1 96 ? 32.274 -2.751 -31.290 1.00 84.56 96 LEU A O 1
ATOM 728 N N . PRO A 1 97 ? 31.925 -1.153 -32.835 1.00 88.75 97 PRO A N 1
ATOM 729 C CA . PRO A 1 97 ? 33.084 -0.357 -32.447 1.00 88.75 97 PRO A CA 1
ATOM 730 C C . PRO A 1 97 ? 33.030 0.047 -30.958 1.00 88.75 97 PRO A C 1
ATOM 732 O O . PRO A 1 97 ? 31.951 0.431 -30.486 1.00 88.75 97 PRO A O 1
ATOM 735 N N . PRO A 1 98 ? 34.163 0.0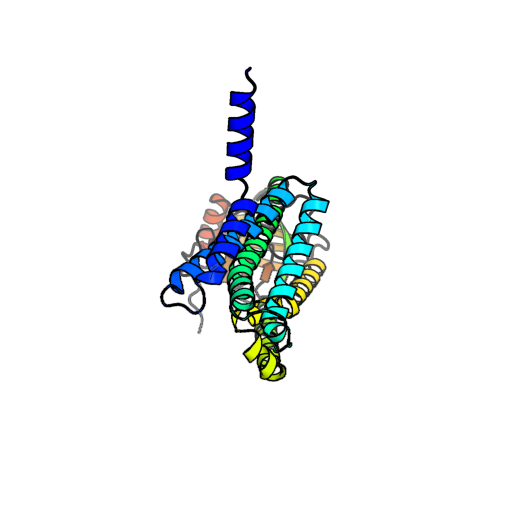46 -30.224 1.00 86.19 98 PRO A N 1
ATOM 736 C CA . PRO A 1 98 ? 34.184 0.283 -28.775 1.00 86.19 98 PRO A CA 1
ATOM 737 C C . PRO A 1 98 ? 33.501 1.584 -28.337 1.00 86.19 98 PRO A C 1
ATOM 739 O O . PRO A 1 98 ? 32.721 1.580 -27.387 1.00 86.19 98 PRO A O 1
ATOM 742 N N . ALA A 1 99 ? 33.721 2.682 -29.066 1.00 88.69 99 ALA A N 1
ATOM 743 C CA . ALA A 1 99 ? 33.100 3.974 -28.773 1.00 88.69 99 ALA A CA 1
ATOM 744 C C . ALA A 1 99 ? 31.568 3.944 -28.922 1.00 88.69 99 ALA A C 1
ATOM 746 O O . ALA A 1 99 ? 30.853 4.546 -28.125 1.00 88.69 99 ALA A O 1
ATOM 747 N N . ILE A 1 100 ? 31.042 3.199 -29.901 1.00 89.56 100 ILE A N 1
ATOM 748 C CA . ILE A 1 100 ? 29.594 3.043 -30.102 1.00 89.56 100 ILE A CA 1
ATOM 749 C C . ILE A 1 100 ? 29.002 2.172 -28.992 1.00 89.56 100 ILE A C 1
ATOM 751 O O . ILE A 1 100 ? 27.966 2.517 -28.424 1.00 89.56 100 ILE A O 1
ATOM 755 N N . ALA A 1 101 ? 29.675 1.071 -28.645 1.00 87.94 101 ALA A N 1
ATOM 756 C CA . ALA A 1 101 ? 29.261 0.203 -27.549 1.00 87.94 101 ALA A CA 1
ATOM 757 C C . ALA A 1 101 ? 29.220 0.960 -26.209 1.00 87.94 101 ALA A C 1
ATOM 759 O O . ALA A 1 101 ? 28.234 0.862 -25.474 1.00 87.94 101 ALA A O 1
ATOM 760 N N . ALA A 1 102 ? 30.246 1.769 -25.928 1.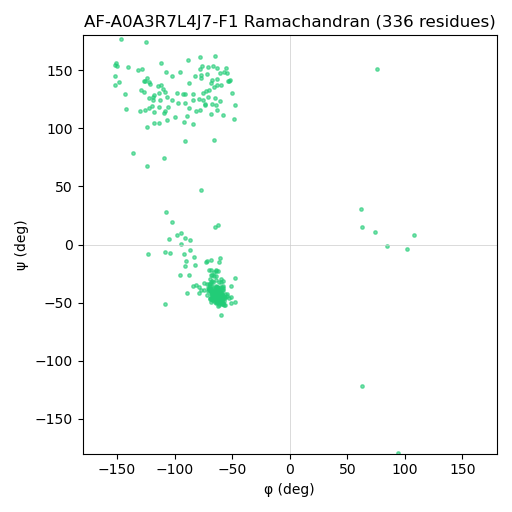00 87.81 102 ALA A N 1
ATOM 761 C CA . ALA A 1 102 ? 30.296 2.638 -24.758 1.00 87.81 102 ALA A CA 1
ATOM 762 C C . ALA A 1 102 ? 29.172 3.684 -24.784 1.00 87.81 102 ALA A C 1
ATOM 764 O O . ALA A 1 102 ? 28.445 3.814 -23.800 1.00 87.81 102 ALA A O 1
ATOM 765 N N . ALA A 1 103 ? 2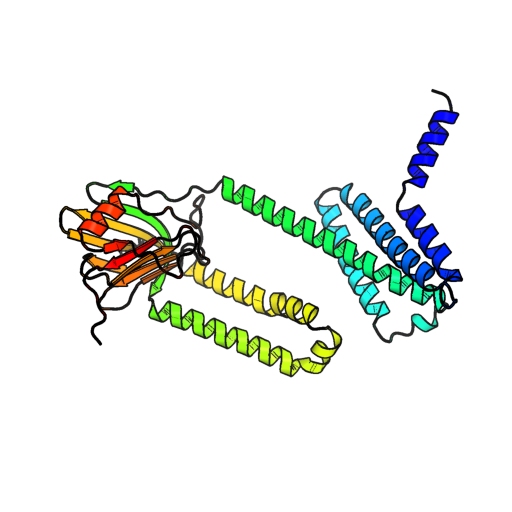8.965 4.375 -25.911 1.00 91.75 103 ALA A N 1
ATOM 766 C CA . ALA A 1 103 ? 27.920 5.388 -26.030 1.00 91.75 103 ALA A CA 1
ATOM 767 C C . ALA A 1 103 ? 26.519 4.823 -25.751 1.00 91.75 103 ALA A C 1
ATOM 769 O O . ALA A 1 103 ? 25.751 5.410 -24.986 1.00 91.75 103 ALA A O 1
ATOM 770 N N . ILE A 1 104 ? 26.203 3.650 -26.313 1.00 90.62 104 ILE A N 1
ATOM 771 C CA . ILE A 1 104 ? 24.940 2.946 -26.051 1.00 90.62 104 ILE A CA 1
ATOM 772 C C . ILE A 1 104 ? 24.846 2.547 -24.576 1.00 90.62 104 ILE A C 1
ATOM 774 O O . ILE A 1 104 ? 23.813 2.787 -23.954 1.00 90.62 104 ILE A O 1
ATOM 778 N N . GLY A 1 105 ? 25.916 1.984 -24.006 1.00 89.75 105 GLY A N 1
ATOM 779 C CA . GLY A 1 105 ? 25.968 1.583 -22.601 1.00 89.75 105 GLY A CA 1
ATOM 780 C C . GLY A 1 105 ? 25.661 2.735 -21.645 1.00 89.75 105 GLY A C 1
ATOM 781 O O . GLY A 1 105 ? 24.750 2.638 -20.821 1.00 89.75 105 GLY A O 1
ATOM 782 N N . PHE A 1 106 ? 26.363 3.859 -21.801 1.00 91.19 106 PHE A N 1
ATOM 783 C CA . PHE A 1 106 ? 26.178 5.040 -20.957 1.00 91.19 106 PHE A CA 1
ATOM 784 C C . PHE A 1 106 ? 24.836 5.737 -21.187 1.00 91.19 106 PHE A C 1
ATOM 786 O O . PHE A 1 106 ? 24.252 6.244 -20.233 1.00 91.19 106 PHE A O 1
ATOM 793 N N . ALA A 1 107 ? 24.308 5.747 -22.414 1.00 94.69 107 ALA A N 1
ATOM 794 C CA . ALA A 1 107 ? 23.001 6.331 -22.707 1.00 94.69 107 ALA A CA 1
ATOM 795 C C . ALA A 1 107 ? 21.829 5.464 -22.214 1.00 94.69 107 ALA A C 1
ATOM 797 O O . ALA A 1 107 ? 20.790 5.989 -21.799 1.00 94.69 107 ALA A O 1
ATOM 798 N N . ALA A 1 108 ? 21.980 4.137 -22.230 1.00 93.62 108 ALA A N 1
ATOM 799 C CA . ALA A 1 108 ? 20.929 3.210 -21.827 1.00 93.62 108 ALA A CA 1
ATOM 800 C C . ALA A 1 108 ? 20.546 3.373 -20.351 1.00 93.62 108 ALA A C 1
ATOM 802 O O . ALA A 1 108 ? 19.363 3.309 -20.028 1.00 93.62 108 ALA A O 1
ATOM 803 N N . VAL A 1 109 ? 21.512 3.645 -19.467 1.00 91.62 109 VAL A N 1
ATOM 804 C CA . VAL A 1 109 ? 21.281 3.784 -18.018 1.00 91.62 109 VAL A CA 1
ATOM 805 C C . VAL A 1 109 ? 20.282 4.905 -17.676 1.00 91.62 109 VAL A C 1
ATOM 807 O O . VAL A 1 109 ? 19.227 4.600 -17.112 1.00 91.62 109 VAL A O 1
ATOM 810 N N . PRO A 1 110 ? 20.519 6.189 -18.018 1.00 94.00 110 PRO A N 1
ATOM 811 C CA . PRO A 1 110 ? 19.556 7.251 -17.736 1.00 94.00 110 PRO A CA 1
ATOM 812 C C . PRO A 1 110 ? 18.272 7.109 -18.555 1.00 94.00 110 PRO A C 1
ATOM 814 O O . PRO A 1 110 ? 17.204 7.471 -18.063 1.00 94.00 110 PRO A O 1
ATOM 817 N N . GLY A 1 111 ? 18.343 6.558 -19.773 1.00 95.12 111 GLY A N 1
ATOM 818 C CA . GLY A 1 111 ? 17.155 6.291 -20.580 1.00 95.12 111 GLY A CA 1
ATOM 819 C C . GLY A 1 111 ? 16.205 5.304 -19.893 1.00 95.12 111 GLY A C 1
ATOM 820 O O . GLY A 1 111 ? 15.027 5.605 -19.687 1.00 95.12 111 GLY A O 1
ATOM 821 N N . ALA A 1 112 ? 16.731 4.155 -19.466 1.00 94.75 112 ALA A N 1
ATOM 822 C CA . ALA A 1 112 ? 15.998 3.136 -18.724 1.00 94.75 112 ALA A CA 1
ATOM 823 C C . ALA A 1 112 ? 15.495 3.664 -17.375 1.00 94.75 112 ALA A C 1
ATOM 825 O O . ALA A 1 112 ? 14.316 3.503 -17.050 1.00 94.75 112 ALA A O 1
ATOM 826 N N . GLY A 1 113 ? 16.359 4.361 -16.629 1.00 92.44 113 GLY A N 1
ATOM 827 C CA . GLY A 1 113 ? 16.000 4.975 -15.353 1.00 92.44 113 GLY A CA 1
ATOM 828 C C . GLY A 1 113 ? 14.814 5.929 -15.488 1.00 92.44 113 GLY A C 1
ATOM 829 O O . GLY A 1 113 ? 13.863 5.852 -14.715 1.00 92.44 113 GLY A O 1
ATOM 830 N N . TRP A 1 114 ? 14.809 6.782 -16.513 1.00 94.94 114 TRP A N 1
ATOM 831 C CA . TRP A 1 114 ? 13.725 7.734 -16.740 1.00 94.94 114 TRP A CA 1
ATOM 832 C C . TRP A 1 114 ? 12.407 7.056 -17.156 1.00 94.94 114 TRP A C 1
ATOM 834 O O . TRP A 1 114 ? 11.332 7.432 -16.678 1.00 94.94 114 TRP A O 1
ATOM 844 N N . ILE A 1 115 ? 12.474 6.016 -17.992 1.00 95.62 115 ILE A N 1
ATOM 845 C CA . ILE A 1 115 ? 11.309 5.189 -18.349 1.00 95.62 115 ILE A CA 1
ATOM 846 C C . ILE A 1 115 ? 10.692 4.570 -17.084 1.00 95.62 115 ILE A C 1
ATOM 848 O O . ILE A 1 115 ? 9.505 4.751 -16.817 1.00 95.62 115 ILE A O 1
ATOM 852 N N . TRP A 1 116 ? 11.493 3.914 -16.244 1.00 95.06 116 TRP A N 1
ATOM 853 C CA . TRP A 1 116 ? 10.989 3.295 -15.016 1.00 95.06 116 TRP A CA 1
ATOM 854 C C . TRP A 1 116 ? 10.471 4.312 -14.000 1.00 95.06 116 TRP A C 1
ATOM 856 O O . TRP A 1 116 ? 9.379 4.128 -13.464 1.00 95.06 116 TRP A O 1
ATOM 866 N N . LEU A 1 117 ? 11.198 5.407 -13.757 1.00 93.06 117 LEU A N 1
ATOM 867 C CA . LEU A 1 117 ? 10.772 6.453 -12.821 1.00 93.06 117 LEU A CA 1
ATOM 868 C C . LEU A 1 117 ? 9.421 7.048 -13.218 1.00 93.06 117 LEU A C 1
ATOM 870 O O . LEU A 1 117 ? 8.547 7.240 -12.370 1.00 93.06 117 LEU A O 1
ATOM 874 N N . THR A 1 118 ? 9.208 7.300 -14.510 1.00 93.81 118 THR A N 1
ATOM 875 C CA . THR A 1 118 ? 7.920 7.819 -14.978 1.00 93.81 118 THR A CA 1
ATOM 876 C C . THR A 1 118 ? 6.811 6.773 -14.931 1.00 93.81 118 THR A C 1
ATOM 878 O O . THR A 1 118 ? 5.670 7.130 -14.625 1.00 93.81 118 THR A O 1
ATOM 881 N N . LEU A 1 119 ? 7.102 5.490 -15.170 1.00 92.75 119 LEU A N 1
ATOM 882 C CA . LEU A 1 119 ? 6.131 4.414 -14.972 1.00 92.75 119 LEU A CA 1
ATOM 883 C C . LEU A 1 119 ? 5.711 4.318 -13.499 1.00 92.75 119 LEU A C 1
ATOM 885 O O . LEU A 1 119 ? 4.514 4.335 -13.217 1.00 92.75 119 LEU A O 1
ATOM 889 N N . ILE A 1 120 ? 6.672 4.297 -12.570 1.00 91.56 120 ILE A N 1
ATOM 890 C CA . ILE A 1 120 ? 6.429 4.277 -11.120 1.00 91.56 120 ILE A CA 1
ATOM 891 C C . ILE A 1 120 ? 5.621 5.504 -10.691 1.00 91.56 120 ILE A C 1
ATOM 893 O O . ILE A 1 120 ? 4.644 5.375 -9.954 1.00 91.56 120 ILE A O 1
ATOM 897 N N . GLY A 1 121 ? 5.975 6.697 -11.175 1.00 88.88 121 GLY A N 1
ATOM 898 C CA . GLY A 1 121 ? 5.224 7.920 -10.896 1.00 88.88 121 GLY A CA 1
ATOM 899 C C . GLY A 1 121 ? 3.771 7.829 -11.373 1.00 88.88 121 GLY A C 1
ATOM 900 O O . GLY A 1 121 ? 2.848 8.158 -10.626 1.00 88.88 121 GLY A O 1
ATOM 901 N N . ARG A 1 122 ? 3.542 7.312 -12.588 1.00 91.00 122 ARG A N 1
ATOM 902 C CA . ARG A 1 122 ? 2.195 7.116 -13.149 1.00 91.00 122 ARG A CA 1
ATOM 903 C C . ARG A 1 122 ? 1.381 6.089 -12.368 1.00 91.00 122 ARG A C 1
ATOM 905 O O . ARG A 1 122 ? 0.220 6.362 -12.066 1.00 91.00 122 ARG A O 1
ATOM 912 N N . THR A 1 123 ? 1.953 4.930 -12.041 1.00 87.62 123 THR A N 1
ATOM 913 C CA . THR A 1 123 ? 1.245 3.886 -11.284 1.00 87.62 123 THR A CA 1
ATOM 914 C C . THR A 1 123 ? 0.937 4.361 -9.869 1.00 87.62 123 THR A C 1
ATOM 916 O O . THR A 1 123 ? -0.198 4.222 -9.417 1.00 87.62 123 THR A O 1
ATOM 919 N N . SER A 1 124 ? 1.886 5.029 -9.212 1.00 86.56 124 SER A N 1
ATOM 920 C CA . SER A 1 124 ? 1.700 5.612 -7.880 1.00 86.56 124 SER A CA 1
ATOM 921 C C . SER A 1 124 ? 0.606 6.680 -7.881 1.00 86.56 124 SER A C 1
ATOM 923 O O . SER A 1 124 ? -0.270 6.667 -7.018 1.00 86.56 124 SER A O 1
ATOM 925 N N . ALA A 1 125 ? 0.588 7.568 -8.881 1.00 86.69 125 ALA A N 1
ATOM 926 C CA . ALA A 1 125 ? -0.458 8.578 -9.032 1.00 86.69 125 ALA A CA 1
ATOM 927 C C . ALA A 1 125 ? -1.831 7.954 -9.324 1.00 86.69 125 ALA A C 1
ATOM 929 O O . ALA A 1 125 ? -2.835 8.389 -8.757 1.00 86.69 125 ALA A O 1
ATOM 930 N N . ALA A 1 126 ? -1.887 6.919 -10.168 1.00 86.56 126 ALA A N 1
ATOM 931 C CA . ALA A 1 126 ? -3.116 6.193 -10.463 1.00 86.56 126 ALA A CA 1
ATOM 932 C C . ALA A 1 126 ? -3.678 5.534 -9.198 1.00 86.56 126 ALA A C 1
ATOM 934 O O . ALA A 1 126 ? -4.839 5.779 -8.862 1.00 86.56 126 ALA A O 1
ATOM 935 N N . VAL A 1 127 ? -2.842 4.800 -8.454 1.00 85.25 127 VAL A N 1
ATOM 936 C CA . VAL A 1 127 ? -3.202 4.185 -7.168 1.00 85.25 127 VAL A CA 1
ATOM 937 C C . VAL A 1 127 ? -3.646 5.250 -6.171 1.00 85.25 127 VAL A C 1
ATOM 939 O O . VAL A 1 127 ? -4.719 5.121 -5.593 1.00 85.25 127 VAL A O 1
ATOM 942 N N . ALA A 1 128 ? -2.900 6.346 -6.015 1.00 82.69 128 ALA A N 1
ATOM 943 C CA . ALA A 1 128 ? -3.276 7.431 -5.113 1.00 82.69 128 ALA A CA 1
ATOM 944 C C . ALA A 1 128 ? -4.619 8.069 -5.506 1.00 82.69 128 ALA A C 1
ATOM 946 O O . ALA A 1 128 ? -5.449 8.349 -4.644 1.00 82.69 128 ALA A O 1
ATOM 947 N N . SER A 1 129 ? -4.870 8.271 -6.803 1.00 85.69 129 SER A N 1
ATOM 948 C CA . SER A 1 129 ? -6.135 8.825 -7.295 1.00 85.69 129 SER A CA 1
ATOM 949 C C . SER A 1 129 ? -7.312 7.867 -7.097 1.00 85.69 129 SER A C 1
ATOM 951 O O . SER A 1 129 ? -8.400 8.312 -6.740 1.00 85.69 129 SER A O 1
ATOM 953 N N . ALA A 1 130 ? -7.103 6.564 -7.302 1.00 85.12 130 ALA A N 1
ATOM 954 C CA . ALA A 1 130 ? -8.111 5.535 -7.087 1.00 85.12 130 ALA A CA 1
ATOM 955 C C . ALA A 1 130 ? -8.429 5.401 -5.594 1.00 85.12 130 ALA A C 1
ATOM 957 O O . ALA A 1 130 ? -9.596 5.379 -5.214 1.00 85.12 130 ALA A O 1
ATOM 958 N N . SER A 1 131 ? -7.399 5.408 -4.747 1.00 81.62 131 SER A N 1
ATOM 959 C CA . SER A 1 131 ? -7.539 5.412 -3.292 1.00 81.62 131 SER A CA 1
ATOM 960 C C . SER A 1 131 ? -8.263 6.658 -2.791 1.00 81.62 131 SER A C 1
ATOM 962 O O . SER A 1 131 ? -9.164 6.520 -1.977 1.00 81.62 131 SER A O 1
ATOM 964 N N . ARG A 1 132 ? -7.947 7.860 -3.300 1.00 84.06 132 ARG A N 1
ATOM 965 C CA . ARG A 1 132 ? -8.665 9.100 -2.941 1.00 84.06 132 ARG A CA 1
ATOM 966 C C . ARG A 1 132 ? -10.125 9.080 -3.378 1.00 84.06 132 ARG A C 1
ATOM 968 O O . ARG A 1 132 ? -10.987 9.434 -2.587 1.00 84.06 132 ARG A O 1
ATOM 975 N N . ARG A 1 133 ? -10.409 8.643 -4.610 1.00 84.62 133 ARG A N 1
ATOM 976 C CA . ARG A 1 133 ? -11.788 8.504 -5.107 1.00 84.62 133 ARG A CA 1
ATOM 977 C C . ARG A 1 133 ? -12.589 7.523 -4.265 1.00 84.62 133 ARG A C 1
ATOM 979 O O . ARG A 1 133 ? -13.703 7.839 -3.880 1.00 84.62 133 ARG A O 1
ATOM 986 N N . ARG A 1 134 ? -11.993 6.375 -3.934 1.00 81.62 134 ARG A N 1
ATOM 987 C CA . ARG A 1 134 ? -12.602 5.404 -3.025 1.00 81.62 134 ARG A CA 1
ATOM 988 C C . ARG A 1 134 ? -12.802 6.005 -1.637 1.00 81.62 134 ARG A C 1
ATOM 990 O O . ARG A 1 134 ? -13.875 5.865 -1.090 1.00 81.62 134 ARG A O 1
ATOM 997 N N . ALA A 1 135 ? -11.812 6.690 -1.072 1.00 79.25 135 ALA A N 1
ATOM 998 C CA . ALA A 1 135 ? -11.940 7.311 0.244 1.00 79.25 135 ALA A CA 1
ATOM 999 C C . ALA A 1 135 ? -13.055 8.368 0.292 1.00 79.25 135 ALA A C 1
ATOM 1001 O O . ALA A 1 135 ? -13.764 8.437 1.285 1.00 79.25 135 ALA A O 1
ATOM 1002 N N . ALA A 1 136 ? -13.246 9.139 -0.783 1.00 81.44 136 ALA A N 1
ATOM 1003 C CA . ALA A 1 136 ? -14.289 10.161 -0.869 1.00 81.44 136 ALA A CA 1
ATOM 1004 C C . ALA A 1 136 ? -15.719 9.593 -0.843 1.00 81.44 136 ALA A C 1
ATOM 1006 O O . ALA A 1 136 ? -16.644 10.313 -0.486 1.00 81.44 136 ALA A O 1
ATOM 1007 N N . THR A 1 137 ? -15.909 8.325 -1.217 1.00 84.25 137 THR A N 1
ATOM 1008 C CA . THR A 1 137 ? -17.220 7.657 -1.173 1.00 84.25 137 THR A CA 1
ATOM 1009 C C . THR A 1 137 ? -17.478 6.919 0.139 1.00 84.25 137 THR A C 1
ATOM 1011 O O . THR A 1 137 ? -18.570 6.400 0.327 1.00 84.25 137 THR A O 1
ATOM 1014 N N . LEU A 1 138 ? -16.479 6.800 1.019 1.00 85.44 138 LEU A N 1
ATOM 1015 C CA . LEU A 1 138 ? -16.602 6.029 2.254 1.00 85.44 138 LEU A CA 1
ATOM 1016 C C . LEU A 1 138 ? -17.090 6.917 3.401 1.00 85.44 138 LEU A C 1
ATOM 1018 O O . LEU A 1 138 ? -16.497 7.952 3.698 1.00 85.44 138 LEU A O 1
ATOM 1022 N N . VAL A 1 139 ? -18.129 6.457 4.087 1.00 86.31 139 VAL A N 1
ATOM 1023 C CA . VAL A 1 139 ? -18.668 7.047 5.309 1.00 86.31 139 VAL A CA 1
ATOM 1024 C C . VAL A 1 139 ? -17.867 6.531 6.500 1.00 86.31 139 VAL A C 1
ATOM 1026 O O . VAL A 1 139 ? -17.643 5.328 6.647 1.00 86.31 139 VAL A O 1
ATOM 1029 N N . VAL A 1 140 ? -17.394 7.438 7.349 1.00 86.12 140 VAL A N 1
ATOM 1030 C CA . VAL A 1 140 ? -16.721 7.065 8.597 1.00 86.12 140 VAL A CA 1
ATOM 1031 C C . VAL A 1 140 ? -17.790 6.606 9.597 1.00 86.12 140 VAL A C 1
ATOM 1033 O O . VAL A 1 140 ? -18.771 7.325 9.758 1.00 86.12 140 VAL A O 1
ATOM 1036 N N . PRO A 1 141 ? -17.635 5.444 10.263 1.00 87.88 141 PRO A N 1
ATOM 1037 C CA . PRO A 1 141 ? -18.538 5.039 11.339 1.00 87.88 141 PRO A CA 1
ATOM 1038 C C . PRO A 1 141 ? -18.662 6.127 12.402 1.00 87.88 141 PRO A C 1
ATOM 1040 O O . PRO A 1 141 ? -17.655 6.724 12.767 1.00 87.88 141 PRO A O 1
ATOM 1043 N N . GLU A 1 142 ? -19.853 6.357 12.940 1.00 90.38 142 GLU A N 1
ATOM 1044 C CA . GLU A 1 142 ? -20.066 7.364 13.981 1.00 90.38 142 GLU A CA 1
ATOM 1045 C C . GLU A 1 142 ? -20.419 6.719 15.322 1.00 90.38 142 GLU A C 1
ATOM 1047 O O . GLU A 1 142 ? -20.886 5.580 15.392 1.00 90.38 142 GLU A O 1
ATOM 1052 N N . TRP A 1 143 ? -20.146 7.452 16.402 1.00 91.94 143 TRP A N 1
ATOM 1053 C CA . TRP A 1 143 ? -20.616 7.092 17.733 1.00 91.94 143 TRP A CA 1
ATOM 1054 C C . TRP A 1 143 ? -22.087 7.485 17.859 1.00 91.94 143 TRP A C 1
ATOM 1056 O O . TRP A 1 143 ? -22.419 8.668 17.842 1.00 91.94 143 TRP A O 1
ATOM 1066 N N . GLU A 1 144 ? -22.959 6.500 18.027 1.00 92.31 144 GLU A N 1
ATOM 1067 C CA . GLU A 1 144 ? -24.390 6.695 18.236 1.00 92.31 144 GLU A CA 1
ATOM 1068 C C . GLU A 1 144 ? -24.703 6.623 19.731 1.00 92.31 144 GLU A C 1
ATOM 1070 O O . GLU A 1 144 ? -24.301 5.680 20.415 1.00 92.31 144 GLU A O 1
ATOM 1075 N N . ARG A 1 145 ? -25.437 7.603 20.259 1.00 89.94 145 ARG A N 1
ATOM 1076 C CA . ARG A 1 145 ? -25.915 7.559 21.643 1.00 89.94 145 ARG A CA 1
ATOM 1077 C C . ARG A 1 145 ? -27.295 6.911 21.692 1.00 89.94 145 ARG A C 1
ATOM 1079 O O . ARG A 1 145 ? -28.234 7.420 21.086 1.00 89.94 145 ARG A O 1
ATOM 1086 N N . VAL A 1 146 ? -27.425 5.827 22.451 1.00 89.12 146 VAL A N 1
ATOM 1087 C CA . VAL A 1 146 ? -28.689 5.123 22.696 1.00 89.12 146 VAL A CA 1
ATOM 1088 C C . VAL A 1 146 ? -28.902 5.070 24.207 1.00 89.12 146 VAL A C 1
ATOM 1090 O O . VAL A 1 146 ? -28.269 4.295 24.919 1.00 89.12 146 VAL A O 1
ATOM 1093 N N . GLY A 1 147 ? -29.758 5.959 24.716 1.00 85.94 147 GLY A N 1
ATOM 1094 C CA . GLY A 1 147 ? -29.919 6.160 26.159 1.00 85.94 147 GLY A CA 1
ATOM 1095 C C . GLY A 1 147 ? -28.625 6.657 26.819 1.00 85.94 147 GLY A C 1
ATOM 1096 O O . GLY A 1 147 ? -28.075 7.697 26.434 1.00 85.94 147 GLY A O 1
ATOM 1097 N N . ASP A 1 148 ? -28.137 5.899 27.802 1.00 83.50 148 ASP A N 1
ATOM 1098 C CA . ASP A 1 148 ? -26.883 6.166 28.525 1.00 83.50 148 ASP A CA 1
ATOM 1099 C C . ASP A 1 148 ? -25.666 5.415 27.956 1.00 83.50 148 ASP A C 1
ATOM 1101 O O . ASP A 1 148 ? -24.540 5.590 28.433 1.00 83.50 148 ASP A O 1
ATOM 1105 N N . ALA A 1 149 ? -25.874 4.628 26.897 1.00 88.94 149 ALA A N 1
ATOM 1106 C CA . ALA A 1 149 ? -24.824 3.900 26.206 1.00 88.94 149 ALA A CA 1
ATOM 1107 C C . ALA A 1 149 ? -24.421 4.583 24.893 1.00 88.94 149 ALA A C 1
ATOM 1109 O O . ALA A 1 149 ? -25.235 5.156 24.164 1.00 88.94 149 ALA A O 1
ATOM 1110 N N . TRP A 1 150 ? -23.134 4.494 24.580 1.00 92.06 150 TRP A N 1
ATOM 1111 C CA . TRP A 1 150 ? -22.565 4.896 23.301 1.00 92.06 150 TRP A CA 1
ATOM 1112 C C . TRP A 1 150 ? -22.195 3.660 22.496 1.00 92.06 150 TRP A C 1
ATOM 1114 O O . TRP A 1 150 ? -21.452 2.802 22.971 1.00 92.06 150 TRP A O 1
ATOM 1124 N N . HIS A 1 151 ? -22.683 3.587 21.265 1.00 93.06 151 HIS A N 1
ATOM 1125 C CA . HIS A 1 151 ? -22.462 2.478 20.353 1.00 93.06 151 HIS A CA 1
ATOM 1126 C C . HIS A 1 151 ? -21.587 2.913 19.184 1.00 93.06 151 HIS A C 1
ATOM 1128 O O . HIS A 1 151 ? -21.799 3.963 18.584 1.00 93.06 151 HIS A O 1
ATOM 1134 N N . LEU A 1 152 ? -20.633 2.065 18.823 1.00 92.81 152 LEU A N 1
ATOM 1135 C CA . LEU A 1 152 ? -19.844 2.189 17.608 1.00 92.81 152 LEU A CA 1
ATOM 1136 C C . LEU A 1 152 ? -19.947 0.880 16.830 1.00 92.81 152 LEU A C 1
ATOM 1138 O O . LEU A 1 152 ? -19.505 -0.173 17.300 1.00 92.81 152 LEU A O 1
ATOM 1142 N N . ARG A 1 153 ? -20.542 0.951 15.639 1.00 91.56 153 ARG A N 1
ATOM 1143 C CA . ARG A 1 153 ? -20.733 -0.193 14.740 1.00 91.56 153 ARG A CA 1
ATOM 1144 C C . ARG A 1 153 ? -19.632 -0.211 13.693 1.00 91.56 153 ARG A C 1
ATOM 1146 O O . ARG A 1 153 ? -19.476 0.749 12.945 1.00 91.56 153 ARG A O 1
ATOM 1153 N N . LEU A 1 154 ? -18.870 -1.297 13.627 1.00 92.62 154 LEU A N 1
ATOM 1154 C CA . LEU A 1 154 ? -17.761 -1.418 12.683 1.00 92.62 154 LEU A CA 1
ATOM 1155 C C . LEU A 1 154 ? -17.498 -2.871 12.284 1.00 92.62 154 LEU A C 1
ATOM 1157 O O . LEU A 1 154 ? -17.815 -3.801 13.022 1.00 92.62 154 LEU A O 1
ATOM 1161 N N . ALA A 1 155 ? -16.885 -3.057 11.118 1.00 91.62 155 ALA A N 1
ATOM 1162 C CA . ALA A 1 155 ? -16.339 -4.344 10.708 1.00 91.62 155 ALA A CA 1
ATOM 1163 C C . ALA A 1 155 ? -14.932 -4.499 11.303 1.00 91.62 155 ALA A C 1
ATOM 1165 O O . ALA A 1 155 ? -14.065 -3.646 11.094 1.00 91.62 155 ALA A O 1
ATOM 1166 N N . ALA A 1 156 ? -14.692 -5.575 12.051 1.00 91.88 156 ALA A N 1
ATOM 1167 C CA . ALA A 1 156 ? -13.399 -5.848 12.671 1.00 91.88 156 ALA A CA 1
ATOM 1168 C C . ALA A 1 156 ? -13.029 -7.328 12.607 1.00 91.88 156 ALA A C 1
ATOM 1170 O O . ALA A 1 156 ? -13.880 -8.216 12.637 1.00 91.88 156 ALA A O 1
ATOM 1171 N N . VAL A 1 157 ? -11.724 -7.596 12.602 1.00 91.75 157 VAL A N 1
ATOM 1172 C CA . VAL A 1 157 ? -11.200 -8.920 12.943 1.00 91.75 157 VAL A CA 1
ATOM 1173 C C . VAL A 1 157 ? -10.974 -8.960 14.449 1.00 91.75 157 VAL A C 1
ATOM 1175 O O . VAL A 1 157 ? -10.086 -8.277 14.966 1.00 91.75 157 VAL A O 1
ATOM 1178 N N . SER A 1 158 ? -11.785 -9.748 15.154 1.00 90.88 158 SER A N 1
ATOM 1179 C CA . SER A 1 158 ? -11.660 -9.954 16.596 1.00 90.88 158 SER A CA 1
ATOM 1180 C C . SER A 1 158 ? -10.584 -10.997 16.895 1.00 90.88 158 SER A C 1
ATOM 1182 O O . SER A 1 158 ? -10.738 -12.173 16.558 1.00 90.88 158 SER A O 1
ATOM 1184 N N . LEU A 1 159 ? -9.500 -10.584 17.547 1.00 89.75 159 LEU A N 1
ATOM 1185 C CA . LEU A 1 159 ? -8.435 -11.472 18.005 1.00 89.75 159 LEU A CA 1
ATOM 1186 C C . LEU A 1 159 ? -8.265 -11.343 19.512 1.00 89.75 159 LEU A C 1
ATOM 1188 O O . LEU A 1 159 ? -8.257 -10.243 20.058 1.00 89.75 159 LEU A O 1
ATOM 1192 N N . ARG A 1 160 ? -8.041 -12.465 20.196 1.00 90.31 160 ARG A N 1
ATOM 1193 C CA . ARG A 1 160 ? -7.531 -12.417 21.569 1.00 90.31 160 ARG A CA 1
ATOM 1194 C C . ARG A 1 160 ? -6.100 -11.871 21.543 1.00 90.31 160 ARG A C 1
ATOM 1196 O O . ARG A 1 160 ? -5.321 -12.221 20.657 1.00 90.31 160 ARG A O 1
ATOM 1203 N N . SER A 1 161 ? -5.736 -11.056 22.526 1.00 84.94 161 SER A N 1
ATOM 1204 C CA . SER A 1 161 ? -4.395 -10.475 22.687 1.00 84.94 161 SER A CA 1
ATOM 1205 C C . SER A 1 161 ? -3.254 -11.494 22.533 1.00 84.94 161 SER A C 1
ATOM 1207 O O . SER A 1 161 ? -2.361 -11.228 21.728 1.00 84.94 161 SER A O 1
ATOM 1209 N N . PRO A 1 162 ? -3.267 -12.671 23.201 1.00 87.12 162 PRO A N 1
ATOM 1210 C CA . PRO A 1 162 ? -2.200 -13.661 23.022 1.00 87.12 162 PRO A CA 1
ATOM 1211 C C . PRO A 1 162 ? -2.126 -14.199 21.588 1.00 87.12 162 PRO A C 1
ATOM 1213 O O . PRO A 1 162 ? -1.036 -14.381 21.056 1.00 87.12 162 PRO A O 1
ATOM 1216 N N . VAL A 1 163 ? -3.271 -14.381 20.923 1.00 88.19 163 VAL A N 1
ATOM 1217 C CA . VAL A 1 163 ? -3.328 -14.843 19.528 1.00 88.19 163 VAL A CA 1
ATOM 1218 C C . VAL A 1 163 ? -2.756 -13.785 18.584 1.00 88.19 163 VAL A C 1
ATOM 1220 O O . VAL A 1 163 ? -1.995 -14.116 17.682 1.00 88.19 163 VAL A O 1
ATOM 1223 N N . PHE A 1 164 ? -3.072 -12.507 18.805 1.00 85.88 164 PHE A N 1
ATOM 1224 C CA . PHE A 1 164 ? -2.504 -11.407 18.025 1.00 85.88 164 PHE A CA 1
ATOM 1225 C C . PHE A 1 164 ? -0.973 -11.344 18.148 1.00 85.88 164 PHE A C 1
ATOM 1227 O O . PHE A 1 164 ? -0.279 -11.214 17.136 1.00 85.88 164 PHE A O 1
ATOM 1234 N N . VAL A 1 165 ? -0.442 -11.481 19.369 1.00 85.94 165 VAL A N 1
ATOM 1235 C CA . VAL A 1 165 ? 1.009 -11.519 19.615 1.00 85.94 165 VAL A CA 1
ATOM 1236 C C . VAL A 1 165 ? 1.640 -12.734 18.935 1.00 85.94 165 VAL A C 1
ATOM 1238 O O . VAL A 1 165 ? 2.621 -12.572 18.212 1.00 85.94 165 VAL A O 1
ATOM 1241 N N . ALA A 1 166 ? 1.047 -13.921 19.087 1.00 88.62 166 ALA A N 1
ATOM 1242 C CA . ALA A 1 166 ? 1.550 -15.153 18.484 1.00 88.62 166 ALA A CA 1
ATOM 1243 C C . ALA A 1 166 ? 1.585 -15.084 16.949 1.00 88.62 166 ALA A C 1
ATOM 1245 O O . ALA A 1 166 ? 2.600 -15.424 16.346 1.00 88.62 166 ALA A O 1
ATOM 1246 N N . ILE A 1 167 ? 0.518 -14.592 16.309 1.00 87.06 167 ILE A N 1
ATOM 1247 C CA . ILE A 1 167 ? 0.468 -14.411 14.849 1.00 87.06 167 ILE A CA 1
ATOM 1248 C C . ILE A 1 167 ? 1.550 -13.428 14.399 1.00 87.06 167 ILE A C 1
ATOM 1250 O O . ILE A 1 167 ? 2.283 -13.716 13.456 1.00 87.06 167 ILE A O 1
ATOM 1254 N N . THR A 1 168 ? 1.680 -12.290 15.084 1.00 85.31 168 THR A N 1
ATOM 1255 C CA . THR A 1 168 ? 2.677 -11.268 14.732 1.00 85.31 168 THR A CA 1
ATOM 1256 C C . THR A 1 168 ? 4.099 -11.816 14.852 1.00 85.31 168 THR A C 1
ATOM 1258 O O . THR A 1 168 ? 4.900 -11.642 13.937 1.00 85.31 168 THR A O 1
ATOM 1261 N N . ALA A 1 169 ? 4.399 -12.530 15.941 1.00 89.31 169 ALA A N 1
ATOM 1262 C CA . ALA A 1 169 ? 5.693 -13.174 16.144 1.00 89.31 169 ALA A CA 1
ATOM 1263 C C . ALA A 1 169 ? 5.963 -14.254 15.085 1.00 89.31 169 ALA A C 1
ATOM 1265 O O . ALA A 1 169 ? 7.042 -14.285 14.504 1.00 89.31 169 ALA A O 1
ATOM 1266 N N . THR A 1 170 ? 4.967 -15.087 14.771 1.00 89.50 170 THR A N 1
ATOM 1267 C CA . THR A 1 170 ? 5.087 -16.148 13.759 1.00 89.50 170 THR A CA 1
ATOM 1268 C C . THR A 1 170 ? 5.373 -15.566 12.378 1.00 89.50 170 THR A C 1
ATOM 1270 O O . THR A 1 170 ? 6.277 -16.033 11.694 1.00 89.50 170 THR A O 1
ATOM 1273 N N . ILE A 1 171 ? 4.659 -14.510 11.974 1.00 87.25 171 ILE A N 1
ATOM 1274 C CA . ILE A 1 171 ? 4.903 -13.825 10.696 1.00 87.25 171 ILE A CA 1
ATOM 1275 C C . ILE A 1 171 ? 6.309 -13.219 10.669 1.00 87.25 171 ILE A C 1
ATOM 1277 O O . ILE A 1 171 ? 6.993 -13.338 9.656 1.00 87.25 171 ILE A O 1
ATOM 1281 N N . ALA A 1 172 ? 6.758 -12.600 11.764 1.00 87.69 172 ALA A N 1
ATOM 1282 C CA . ALA A 1 172 ? 8.097 -12.021 11.843 1.00 87.69 172 ALA A CA 1
ATOM 1283 C C . ALA A 1 172 ? 9.194 -13.091 11.716 1.00 87.69 172 ALA A C 1
ATOM 1285 O O . ALA A 1 172 ? 10.135 -12.911 10.946 1.00 87.69 172 ALA A O 1
ATOM 1286 N N . VAL A 1 173 ? 9.048 -14.219 12.418 1.00 92.00 173 VAL A N 1
ATOM 1287 C CA . VAL A 1 173 ? 10.012 -15.328 12.388 1.00 92.00 173 VAL A CA 1
ATOM 1288 C C . VAL A 1 173 ? 10.017 -16.023 11.030 1.00 92.00 173 VAL A C 1
ATOM 1290 O O . VAL A 1 173 ? 11.083 -16.192 10.449 1.00 92.00 173 VAL A O 1
ATOM 1293 N N . LEU A 1 174 ? 8.852 -16.390 10.488 1.00 89.25 174 LEU A N 1
ATOM 1294 C CA . LEU A 1 174 ? 8.768 -17.053 9.183 1.00 89.25 174 LEU A CA 1
ATOM 1295 C C . LEU A 1 174 ? 9.209 -16.128 8.049 1.00 89.25 174 LEU A C 1
ATOM 1297 O O . LEU A 1 174 ? 9.938 -16.559 7.164 1.00 89.25 174 LEU A O 1
ATOM 1301 N N . GLY A 1 175 ? 8.799 -14.858 8.081 1.00 85.50 175 GLY A N 1
ATOM 1302 C CA . GLY A 1 175 ? 9.203 -13.866 7.089 1.00 85.50 175 GLY A CA 1
ATOM 1303 C C . GLY A 1 175 ? 10.707 -13.612 7.127 1.00 85.50 175 GLY A C 1
ATOM 1304 O O . GLY A 1 175 ? 11.360 -13.687 6.091 1.00 85.50 175 GLY A O 1
ATOM 1305 N N . GLY A 1 176 ? 11.267 -13.380 8.318 1.00 85.31 176 GLY A N 1
ATOM 1306 C CA . GLY A 1 176 ? 12.708 -13.210 8.502 1.00 85.31 176 GLY A CA 1
ATOM 1307 C C . GLY A 1 176 ? 13.497 -14.455 8.099 1.00 85.31 176 GLY A C 1
ATOM 1308 O O . GLY A 1 176 ? 14.453 -14.350 7.339 1.00 85.31 176 GLY A O 1
ATOM 1309 N N . GLY A 1 177 ? 13.061 -15.638 8.534 1.00 88.06 177 GLY A N 1
ATOM 1310 C CA . GLY A 1 177 ? 13.695 -16.912 8.195 1.00 88.06 177 GLY A CA 1
ATOM 1311 C C . GLY A 1 177 ? 13.664 -17.211 6.698 1.00 88.06 177 GLY A C 1
ATOM 1312 O O . GLY A 1 177 ? 14.681 -17.607 6.140 1.00 88.06 177 GLY A O 1
ATOM 1313 N N . LEU A 1 178 ? 12.536 -16.961 6.028 1.00 85.19 178 LEU A N 1
ATOM 1314 C CA . LEU A 1 178 ? 12.405 -17.146 4.583 1.00 85.19 178 LEU A CA 1
ATOM 1315 C C . LEU A 1 178 ? 13.295 -16.174 3.804 1.00 85.19 178 LEU A C 1
ATOM 1317 O O . LEU A 1 178 ? 13.957 -16.587 2.857 1.00 85.19 178 LEU A O 1
ATOM 1321 N N . ILE A 1 179 ? 13.350 -14.904 4.219 1.00 82.75 179 ILE A N 1
ATOM 1322 C CA . ILE A 1 179 ? 14.263 -13.909 3.638 1.00 82.75 179 ILE A CA 1
ATOM 1323 C C . ILE A 1 179 ? 15.712 -14.387 3.767 1.00 82.75 179 ILE A C 1
ATOM 1325 O O . ILE A 1 179 ? 16.422 -14.451 2.766 1.00 82.75 179 ILE A O 1
ATOM 1329 N N . THR A 1 180 ? 16.132 -14.781 4.971 1.00 84.06 180 THR A N 1
ATOM 1330 C CA . THR A 1 180 ? 17.486 -15.287 5.228 1.00 84.06 180 THR A CA 1
ATOM 1331 C C . THR A 1 180 ? 17.791 -16.538 4.405 1.00 84.06 180 THR A C 1
ATOM 1333 O O . THR A 1 180 ? 18.848 -16.616 3.787 1.00 84.06 180 THR A O 1
ATOM 1336 N N . ALA A 1 181 ? 16.864 -17.496 4.335 1.00 85.00 181 ALA A N 1
ATOM 1337 C CA . ALA A 1 181 ? 17.038 -18.716 3.553 1.00 85.00 181 ALA A CA 1
ATOM 1338 C C . ALA A 1 181 ? 17.200 -18.420 2.055 1.00 85.00 181 ALA A C 1
ATOM 1340 O O . ALA A 1 181 ? 18.080 -18.991 1.420 1.00 85.00 181 ALA A O 1
ATOM 1341 N N . VAL A 1 182 ? 16.403 -17.501 1.496 1.00 80.19 182 VAL A N 1
ATOM 1342 C CA . VAL A 1 182 ? 16.541 -17.087 0.090 1.00 80.19 182 VAL A CA 1
ATOM 1343 C C . VAL A 1 182 ? 17.903 -16.442 -0.157 1.00 80.19 182 VAL A C 1
ATOM 1345 O O . VAL A 1 182 ? 18.546 -16.771 -1.147 1.00 80.19 182 VAL A O 1
ATOM 1348 N N . VAL A 1 183 ? 18.371 -15.571 0.742 1.00 78.25 183 VAL A N 1
ATOM 1349 C CA . VAL A 1 183 ? 19.699 -14.947 0.614 1.00 78.25 183 VAL A CA 1
ATOM 1350 C C . VAL A 1 183 ? 20.808 -16.002 0.613 1.00 78.25 183 VAL A C 1
ATOM 1352 O O . VAL A 1 183 ? 21.695 -15.930 -0.226 1.00 78.25 183 VAL A O 1
ATOM 1355 N N . ILE A 1 184 ? 20.734 -17.000 1.499 1.00 83.75 184 ILE A N 1
ATOM 1356 C CA . ILE A 1 184 ? 21.746 -18.065 1.598 1.00 83.75 184 ILE A CA 1
ATOM 1357 C C . ILE A 1 184 ? 21.719 -18.988 0.372 1.00 83.75 184 ILE A C 1
ATOM 1359 O O . ILE A 1 184 ? 22.765 -19.312 -0.178 1.00 83.75 184 ILE A O 1
ATOM 1363 N N . VAL A 1 185 ? 20.535 -19.433 -0.059 1.00 82.94 185 VAL A N 1
ATOM 1364 C CA . VAL A 1 185 ? 20.395 -20.399 -1.165 1.00 82.94 185 VAL A CA 1
ATOM 1365 C C . VAL A 1 185 ? 20.757 -19.776 -2.513 1.00 82.94 185 VAL A C 1
ATOM 1367 O O . VAL A 1 185 ? 21.285 -20.463 -3.383 1.00 82.94 185 VAL A O 1
ATOM 1370 N N . PHE A 1 186 ? 20.475 -18.487 -2.698 1.00 75.94 186 PHE A N 1
ATOM 1371 C CA . PHE A 1 186 ? 20.680 -17.779 -3.962 1.00 75.94 186 PHE A CA 1
ATOM 1372 C C . PHE A 1 186 ? 21.858 -16.799 -3.909 1.00 75.94 186 PHE A C 1
ATOM 1374 O O . PHE A 1 186 ? 21.842 -15.809 -4.640 1.00 75.94 186 PHE A O 1
ATOM 1381 N N . ASP A 1 187 ? 22.867 -17.056 -3.072 1.00 76.94 187 ASP A N 1
ATOM 1382 C CA . ASP A 1 187 ? 23.997 -16.143 -2.839 1.00 76.94 187 ASP A CA 1
ATOM 1383 C C . ASP A 1 187 ? 24.664 -15.673 -4.148 1.00 76.94 187 ASP A C 1
ATOM 1385 O O . ASP A 1 187 ? 24.813 -14.474 -4.380 1.00 76.94 187 ASP A O 1
ATOM 1389 N N . ASP A 1 188 ? 24.912 -16.586 -5.092 1.00 75.12 188 ASP A N 1
ATOM 1390 C CA . ASP A 1 188 ? 25.475 -16.256 -6.412 1.00 75.12 188 ASP A CA 1
ATOM 1391 C C . ASP A 1 188 ? 24.617 -15.260 -7.212 1.00 75.12 188 ASP A C 1
ATOM 1393 O O . ASP A 1 188 ? 25.127 -14.402 -7.937 1.00 75.12 188 ASP A O 1
ATOM 1397 N N . VAL A 1 189 ? 23.292 -15.370 -7.103 1.00 67.38 189 VAL A N 1
ATOM 1398 C CA . VAL A 1 189 ? 22.341 -14.472 -7.771 1.00 67.38 189 VAL A CA 1
ATOM 1399 C C . VAL A 1 189 ? 22.273 -13.137 -7.029 1.00 67.38 189 VAL A C 1
ATOM 1401 O O . VAL A 1 189 ? 22.237 -12.084 -7.668 1.00 67.38 189 VAL A O 1
ATOM 1404 N N . VAL A 1 190 ? 22.315 -13.160 -5.692 1.00 67.31 190 VAL A N 1
ATOM 1405 C CA . VAL A 1 190 ? 22.353 -11.963 -4.839 1.00 67.31 190 VAL A CA 1
ATOM 1406 C C . VAL A 1 190 ? 23.571 -11.101 -5.160 1.00 67.31 190 VAL A C 1
ATOM 1408 O O . VAL A 1 190 ? 23.423 -9.893 -5.376 1.00 67.31 190 VAL A O 1
ATOM 1411 N N . GLN A 1 191 ? 24.752 -11.716 -5.254 1.00 72.94 191 GLN A N 1
ATOM 1412 C CA . GLN A 1 191 ? 25.998 -11.016 -5.565 1.00 72.94 191 GLN A CA 1
ATOM 1413 C C . GLN A 1 191 ? 25.953 -10.339 -6.945 1.00 72.94 191 GLN A C 1
ATOM 1415 O O . GLN A 1 191 ? 26.513 -9.258 -7.121 1.00 72.94 191 GLN A O 1
ATOM 1420 N N . ARG A 1 192 ? 25.230 -10.920 -7.912 1.00 73.62 192 ARG A N 1
ATOM 1421 C CA . ARG A 1 192 ? 25.092 -10.377 -9.277 1.00 73.62 192 ARG A CA 1
ATOM 1422 C C . ARG A 1 192 ? 24.004 -9.311 -9.417 1.00 73.62 192 ARG A C 1
ATOM 1424 O O . ARG A 1 192 ? 24.158 -8.387 -10.210 1.00 73.62 192 ARG A O 1
ATOM 1431 N N . MET A 1 193 ? 22.890 -9.437 -8.693 1.00 66.06 193 MET A N 1
ATOM 1432 C CA . MET A 1 193 ? 21.723 -8.550 -8.833 1.00 66.06 193 MET A CA 1
ATOM 1433 C C . MET A 1 193 ? 21.863 -7.232 -8.057 1.00 66.06 193 MET A C 1
ATOM 1435 O O . MET A 1 193 ? 21.164 -6.263 -8.354 1.00 66.06 193 MET A O 1
ATOM 1439 N N . GLY A 1 194 ? 22.783 -7.167 -7.094 1.00 69.50 194 GLY A N 1
ATOM 1440 C CA . GLY A 1 194 ? 22.967 -6.014 -6.220 1.00 69.50 194 GLY A CA 1
ATOM 1441 C C . GLY A 1 194 ? 21.880 -5.920 -5.129 1.00 69.50 194 GLY A C 1
ATOM 1442 O O . GLY A 1 194 ? 20.737 -6.345 -5.334 1.00 69.50 194 GLY A O 1
ATOM 1443 N N . PRO A 1 195 ? 22.183 -5.332 -3.953 1.00 70.62 195 PRO A N 1
ATOM 1444 C CA . PRO A 1 195 ? 21.318 -5.442 -2.770 1.00 70.62 195 PRO A CA 1
ATOM 1445 C C . PRO A 1 195 ? 19.909 -4.861 -2.956 1.00 70.62 195 PRO A C 1
ATOM 1447 O O . PRO A 1 195 ? 18.926 -5.413 -2.464 1.00 70.62 195 PRO A O 1
ATOM 1450 N N . LEU A 1 196 ? 19.788 -3.748 -3.686 1.00 72.44 196 LEU A N 1
ATOM 1451 C CA . LEU A 1 196 ? 18.507 -3.061 -3.885 1.00 72.44 196 LEU A CA 1
ATOM 1452 C C . LEU A 1 196 ? 17.545 -3.851 -4.780 1.00 72.44 196 LEU A C 1
ATOM 1454 O O . LEU A 1 196 ? 16.345 -3.889 -4.503 1.00 72.44 196 LEU A O 1
ATOM 1458 N N . LEU A 1 197 ? 18.056 -4.494 -5.835 1.00 71.56 197 LEU A N 1
ATOM 1459 C CA . LEU A 1 197 ? 17.229 -5.299 -6.732 1.00 71.56 197 LEU A CA 1
ATOM 1460 C C . LEU A 1 197 ? 16.745 -6.565 -6.023 1.00 71.56 197 LEU A C 1
ATOM 1462 O O . LEU A 1 197 ? 15.580 -6.932 -6.169 1.00 71.56 197 LEU A O 1
ATOM 1466 N N . LEU A 1 198 ? 17.599 -7.176 -5.196 1.00 76.62 198 LEU A N 1
ATOM 1467 C CA . LEU A 1 198 ? 17.214 -8.311 -4.365 1.00 76.62 198 LEU A CA 1
ATOM 1468 C C . LEU A 1 198 ? 16.055 -7.956 -3.429 1.00 76.62 198 LEU A C 1
ATOM 1470 O O . LEU A 1 198 ? 15.059 -8.674 -3.393 1.00 76.62 198 LEU A O 1
ATOM 1474 N N . LEU A 1 199 ? 16.156 -6.835 -2.704 1.00 76.88 199 LEU A N 1
ATOM 1475 C CA . LEU A 1 199 ? 15.091 -6.377 -1.807 1.00 76.88 199 LEU A CA 1
ATOM 1476 C C . LEU A 1 199 ? 13.774 -6.152 -2.558 1.00 76.88 199 LEU A C 1
ATOM 1478 O O . LEU A 1 199 ? 12.708 -6.509 -2.054 1.00 76.88 199 LEU A O 1
ATOM 1482 N N . LEU A 1 200 ? 13.842 -5.600 -3.773 1.00 78.75 200 LEU A N 1
ATOM 1483 C CA . LEU A 1 200 ? 12.667 -5.384 -4.612 1.00 78.75 200 LEU A CA 1
ATOM 1484 C C . LEU A 1 200 ? 12.022 -6.710 -5.039 1.00 78.75 200 LEU A C 1
ATOM 1486 O O . LEU A 1 200 ? 10.811 -6.877 -4.882 1.00 78.75 200 LEU A O 1
ATOM 1490 N N . VAL A 1 201 ? 12.816 -7.653 -5.556 1.00 78.00 201 VAL A N 1
ATOM 1491 C CA . VAL A 1 201 ? 12.335 -8.971 -6.000 1.00 78.00 201 VAL A CA 1
ATOM 1492 C C . VAL A 1 201 ? 11.756 -9.747 -4.824 1.00 78.00 201 VAL A C 1
ATOM 1494 O O . VAL A 1 201 ? 10.645 -10.260 -4.916 1.00 78.00 201 VAL A O 1
ATOM 1497 N N . LEU A 1 202 ? 12.454 -9.778 -3.691 1.00 78.88 202 LEU A N 1
ATOM 1498 C CA . LEU A 1 202 ? 12.017 -10.493 -2.498 1.00 78.88 202 LEU A CA 1
ATOM 1499 C C . LEU A 1 202 ? 10.732 -9.893 -1.913 1.00 78.88 202 LEU A C 1
ATOM 1501 O O . LEU A 1 202 ? 9.809 -10.622 -1.546 1.00 78.88 202 LEU A O 1
ATOM 1505 N N . GLY A 1 203 ? 10.624 -8.563 -1.903 1.00 79.75 203 GLY A N 1
ATOM 1506 C CA . GLY A 1 203 ? 9.397 -7.867 -1.526 1.00 79.75 203 GLY A CA 1
ATOM 1507 C C . GLY A 1 203 ? 8.204 -8.262 -2.402 1.00 79.75 203 GLY A C 1
ATOM 1508 O O . GLY A 1 203 ? 7.105 -8.459 -1.885 1.00 79.75 203 GLY A O 1
ATOM 1509 N N . TRP A 1 204 ? 8.413 -8.443 -3.707 1.00 82.12 204 TRP A N 1
ATOM 1510 C CA . TRP A 1 204 ? 7.362 -8.855 -4.640 1.00 82.12 204 TRP A CA 1
ATOM 1511 C C . TRP A 1 204 ? 7.040 -10.349 -4.605 1.00 82.12 204 TRP A C 1
ATOM 1513 O O . TRP A 1 204 ? 5.868 -10.706 -4.654 1.00 82.12 204 TRP A O 1
ATOM 1523 N N . VAL A 1 205 ? 8.042 -11.222 -4.525 1.00 80.50 205 VAL A N 1
ATOM 1524 C CA . VAL A 1 205 ? 7.863 -12.682 -4.602 1.00 80.50 205 VAL A CA 1
ATOM 1525 C C . VAL A 1 205 ? 7.421 -13.267 -3.264 1.00 80.50 205 VAL A C 1
ATOM 1527 O O . VAL A 1 205 ? 6.627 -14.200 -3.236 1.00 80.50 205 VAL A O 1
ATOM 1530 N N . VAL A 1 206 ? 7.896 -12.713 -2.149 1.00 80.81 206 VAL A N 1
ATOM 1531 C CA . VAL A 1 206 ? 7.586 -13.217 -0.803 1.00 80.81 206 VAL A CA 1
ATOM 1532 C C . VAL A 1 206 ? 6.645 -12.268 -0.072 1.00 80.81 206 VAL A C 1
ATOM 1534 O O . VAL A 1 206 ? 5.594 -12.685 0.422 1.00 80.81 206 VAL A O 1
ATOM 1537 N N . GLY A 1 207 ? 6.987 -10.978 -0.033 1.00 80.06 207 GLY A N 1
ATOM 1538 C CA . GLY A 1 207 ? 6.227 -9.979 0.719 1.00 80.06 207 GLY A CA 1
ATOM 1539 C C . GLY A 1 207 ? 4.794 -9.805 0.211 1.00 80.06 207 GLY A C 1
ATOM 1540 O O . GLY A 1 207 ? 3.853 -9.845 1.006 1.00 80.06 207 GLY A O 1
ATOM 1541 N N . ALA A 1 208 ? 4.604 -9.655 -1.105 1.00 85.00 208 ALA A N 1
ATOM 1542 C CA . ALA A 1 208 ? 3.279 -9.427 -1.675 1.00 85.00 208 ALA A CA 1
ATOM 1543 C C . ALA A 1 208 ? 2.342 -10.643 -1.517 1.00 85.00 208 ALA A C 1
ATOM 1545 O O . ALA A 1 208 ? 1.235 -10.445 -1.007 1.00 85.00 208 ALA A O 1
ATOM 1546 N N . PRO A 1 209 ? 2.735 -11.895 -1.836 1.00 82.38 209 PRO A N 1
ATOM 1547 C CA . PRO A 1 209 ? 1.897 -13.060 -1.560 1.00 82.38 209 PRO A CA 1
ATOM 1548 C C . PRO A 1 209 ? 1.615 -13.244 -0.071 1.00 82.38 209 PRO A C 1
ATOM 1550 O O . PRO A 1 209 ? 0.464 -13.471 0.295 1.00 82.38 209 PRO A O 1
ATOM 1553 N N . GLY A 1 210 ? 2.618 -13.066 0.798 1.00 85.81 210 GLY A N 1
ATOM 1554 C CA . GLY A 1 210 ? 2.427 -13.122 2.249 1.00 85.81 210 GLY A CA 1
ATOM 1555 C C . GLY A 1 210 ? 1.383 -12.112 2.732 1.00 85.81 210 GLY A C 1
ATOM 1556 O O . GLY A 1 210 ? 0.457 -12.466 3.465 1.00 85.81 210 GLY A O 1
ATOM 1557 N N . TYR A 1 211 ? 1.458 -10.870 2.247 1.00 85.81 211 TYR A N 1
ATOM 1558 C CA . TYR A 1 211 ? 0.453 -9.841 2.515 1.00 85.81 211 TYR A CA 1
ATOM 1559 C C . TYR A 1 211 ? -0.941 -10.238 2.007 1.00 85.81 211 TYR A C 1
ATOM 1561 O O . TYR A 1 211 ? -1.924 -10.077 2.733 1.00 85.81 211 TYR A O 1
ATOM 1569 N N . LEU A 1 212 ? -1.051 -10.783 0.789 1.00 88.75 212 LEU A N 1
ATOM 1570 C CA . LEU A 1 212 ? -2.328 -11.232 0.226 1.00 88.75 212 LEU A CA 1
ATOM 1571 C C . LEU A 1 212 ? -2.946 -12.376 1.036 1.00 88.75 212 LEU A C 1
ATOM 1573 O O . LEU A 1 212 ? -4.155 -12.361 1.263 1.00 88.75 212 LEU A O 1
ATOM 1577 N N . VAL A 1 213 ? -2.137 -13.324 1.517 1.00 88.62 213 VAL A N 1
ATOM 1578 C CA . VAL A 1 213 ? -2.586 -14.424 2.384 1.00 88.62 213 VAL A CA 1
ATOM 1579 C C . VAL A 1 213 ? -3.113 -13.881 3.710 1.00 88.62 213 VAL A C 1
ATOM 1581 O O . VAL A 1 213 ? -4.244 -14.189 4.086 1.00 88.62 213 VAL A O 1
ATOM 1584 N N . VAL A 1 214 ? -2.350 -13.018 4.393 1.00 87.50 214 VAL A N 1
ATOM 1585 C CA . VAL A 1 214 ? -2.787 -12.387 5.653 1.00 87.50 214 VAL A CA 1
ATOM 1586 C C . VAL A 1 214 ? -4.081 -11.605 5.444 1.00 87.50 214 VAL A C 1
ATOM 1588 O O . VAL A 1 214 ? -5.018 -11.736 6.232 1.00 87.50 214 VAL A O 1
ATOM 1591 N N . ARG A 1 215 ? -4.171 -10.842 4.352 1.00 89.06 215 ARG A N 1
ATOM 1592 C CA . ARG A 1 215 ? -5.371 -10.086 3.990 1.00 89.06 215 ARG A CA 1
ATOM 1593 C C . ARG A 1 215 ? -6.568 -10.996 3.722 1.00 89.06 215 ARG A C 1
ATOM 1595 O O . ARG A 1 215 ? -7.659 -10.710 4.202 1.00 89.06 215 ARG A O 1
ATOM 1602 N N . ALA A 1 216 ? -6.386 -12.091 2.988 1.00 89.44 216 ALA A N 1
ATOM 1603 C CA . ALA A 1 216 ? -7.454 -13.043 2.702 1.00 89.44 216 ALA A CA 1
ATOM 1604 C C . ALA A 1 216 ? -7.964 -13.721 3.983 1.00 89.44 216 ALA A C 1
ATOM 1606 O O . ALA A 1 216 ? -9.174 -13.830 4.179 1.00 89.44 216 ALA A O 1
ATOM 1607 N N . ILE A 1 217 ? -7.059 -14.124 4.881 1.00 89.75 217 ILE A N 1
ATOM 1608 C CA . ILE A 1 217 ? -7.418 -14.685 6.190 1.00 89.75 217 ILE A CA 1
ATOM 1609 C C . ILE A 1 217 ? -8.171 -13.646 7.029 1.00 89.75 217 ILE A C 1
ATOM 1611 O O . ILE A 1 217 ? -9.212 -13.966 7.600 1.00 89.75 217 ILE A O 1
ATOM 1615 N N . ALA A 1 218 ? -7.686 -12.403 7.078 1.00 89.62 218 ALA A N 1
ATOM 1616 C CA . ALA A 1 218 ? -8.333 -11.313 7.805 1.00 89.62 218 ALA A CA 1
ATOM 1617 C C . ALA A 1 218 ? -9.745 -11.028 7.268 1.00 89.62 218 ALA A C 1
ATOM 1619 O O . ALA A 1 218 ? -10.699 -10.962 8.041 1.00 89.62 218 ALA A O 1
ATOM 1620 N N . HIS A 1 219 ? -9.910 -10.961 5.946 1.00 90.50 219 HIS A N 1
ATOM 1621 C CA . HIS A 1 219 ? -11.217 -10.788 5.312 1.00 90.50 219 HIS A CA 1
ATOM 1622 C C . HIS A 1 219 ? -12.178 -11.938 5.644 1.00 90.50 219 HIS A C 1
ATOM 1624 O O . HIS A 1 219 ? -13.339 -11.687 5.948 1.00 90.50 219 HIS A O 1
ATOM 1630 N N . ARG A 1 220 ? -11.702 -13.192 5.651 1.00 88.44 220 ARG A N 1
ATOM 1631 C CA . ARG A 1 220 ? -12.520 -14.358 6.040 1.00 88.44 220 ARG A CA 1
ATOM 1632 C C . ARG A 1 220 ? -12.930 -14.348 7.513 1.00 88.44 220 ARG A C 1
ATOM 1634 O O . ARG A 1 220 ? -13.940 -14.943 7.859 1.00 88.44 220 ARG A O 1
ATOM 1641 N N . ARG A 1 221 ? -12.139 -13.708 8.377 1.00 88.81 221 ARG A N 1
ATOM 1642 C CA . ARG A 1 221 ? -12.401 -13.574 9.821 1.00 88.81 221 ARG A CA 1
ATOM 1643 C C . ARG A 1 221 ? -13.048 -12.243 10.202 1.00 88.81 221 ARG A C 1
ATOM 1645 O O . ARG A 1 221 ? -13.128 -11.924 11.385 1.00 88.81 221 ARG A O 1
ATOM 1652 N N . THR A 1 222 ? -13.446 -11.445 9.218 1.00 90.69 222 THR A N 1
ATOM 1653 C CA . THR A 1 222 ? -14.107 -10.170 9.476 1.00 90.69 222 THR A CA 1
ATOM 1654 C C . THR A 1 222 ? -15.522 -10.422 9.970 1.00 90.69 222 THR A C 1
ATOM 1656 O O . THR A 1 222 ? -16.259 -11.195 9.365 1.00 90.69 222 THR A O 1
ATOM 1659 N N . ALA A 1 223 ? -15.891 -9.752 11.056 1.00 90.69 223 ALA A N 1
ATOM 1660 C CA . ALA A 1 223 ? -17.238 -9.772 11.596 1.00 90.69 223 ALA A CA 1
ATOM 1661 C C . ALA A 1 223 ? -17.711 -8.346 11.893 1.00 90.69 223 ALA A C 1
ATOM 1663 O O . ALA A 1 223 ? -16.907 -7.472 12.232 1.00 90.69 223 ALA A O 1
ATOM 1664 N N . ASP A 1 224 ? -19.021 -8.130 11.794 1.00 91.56 224 ASP A N 1
ATOM 1665 C CA . ASP A 1 224 ? -19.654 -6.897 12.253 1.00 91.56 224 ASP A CA 1
ATOM 1666 C C . ASP A 1 224 ? -19.725 -6.920 13.782 1.00 91.56 224 ASP A C 1
ATOM 1668 O O . ASP A 1 224 ? -20.257 -7.854 14.385 1.00 91.56 224 ASP A O 1
ATOM 1672 N N . VAL A 1 225 ? -19.162 -5.895 14.414 1.00 92.00 225 VAL A N 1
ATOM 1673 C CA . VAL A 1 225 ? -19.024 -5.782 15.865 1.00 92.00 225 VAL A CA 1
ATOM 1674 C C . VAL A 1 225 ? -19.623 -4.460 16.329 1.00 92.00 225 VAL A C 1
ATOM 1676 O O . VAL A 1 225 ? -19.451 -3.419 15.690 1.00 92.00 225 VAL A O 1
ATOM 1679 N N . VAL A 1 226 ? -20.310 -4.503 17.467 1.00 93.06 226 VAL A N 1
ATOM 1680 C CA . VAL A 1 226 ? -20.817 -3.327 18.169 1.00 93.06 226 VAL A CA 1
ATOM 1681 C C . VAL A 1 226 ? -20.000 -3.144 19.439 1.00 93.06 226 VAL A C 1
ATOM 1683 O O . VAL A 1 226 ? -20.058 -3.970 20.352 1.00 93.06 226 VAL A O 1
ATOM 1686 N N . VAL A 1 227 ? -19.225 -2.063 19.489 1.00 92.12 227 VAL A N 1
ATOM 1687 C CA . VAL A 1 227 ? -18.553 -1.619 20.711 1.00 92.12 227 VAL A CA 1
ATOM 1688 C C . VAL A 1 227 ? -19.527 -0.723 21.459 1.00 92.12 227 VAL A C 1
ATOM 1690 O O . VAL A 1 227 ? -19.927 0.316 20.946 1.00 92.12 227 VAL A O 1
ATOM 1693 N N . THR A 1 228 ? -19.916 -1.142 22.654 1.00 92.38 228 THR A N 1
ATOM 1694 C CA . THR A 1 228 ? -20.833 -0.423 23.533 1.00 92.38 228 THR A CA 1
ATOM 1695 C C . THR A 1 228 ? -20.068 0.048 24.760 1.00 92.38 228 THR A C 1
ATOM 1697 O O . THR A 1 228 ? -19.415 -0.746 25.440 1.00 92.38 228 THR A O 1
ATOM 1700 N N . LEU A 1 229 ? -20.126 1.349 25.014 1.00 90.50 229 LEU A N 1
ATOM 1701 C CA . LEU A 1 229 ? -19.560 2.000 26.186 1.00 90.50 229 LEU A CA 1
ATOM 1702 C C . LEU A 1 229 ? -20.713 2.626 26.961 1.00 90.50 229 LEU A C 1
ATOM 1704 O O . LEU A 1 229 ? -21.260 3.649 26.552 1.00 90.50 229 LEU A O 1
ATOM 1708 N N . GLU A 1 230 ? -21.098 1.997 28.059 1.00 88.88 230 GLU A N 1
ATOM 1709 C CA . GLU A 1 230 ? -22.082 2.554 28.978 1.00 88.88 230 GLU A CA 1
ATOM 1710 C C . GLU A 1 230 ? -21.338 3.326 30.058 1.00 88.88 230 GLU A C 1
ATOM 1712 O O . GLU A 1 230 ? -20.377 2.816 30.632 1.00 88.88 230 GLU A O 1
ATOM 1717 N N . ALA A 1 231 ? -21.740 4.567 30.314 1.00 80.25 231 ALA A N 1
ATOM 1718 C CA . ALA A 1 231 ? -21.104 5.400 31.327 1.00 80.25 231 ALA A CA 1
ATOM 1719 C C . ALA A 1 231 ? -22.175 6.124 32.150 1.00 80.25 231 ALA A C 1
ATOM 1721 O O . ALA A 1 231 ? -22.473 7.309 31.945 1.00 80.25 231 ALA A O 1
ATOM 1722 N N . ALA A 1 232 ? -22.763 5.371 33.079 1.00 74.19 232 ALA A N 1
ATOM 1723 C CA . ALA A 1 232 ? -23.665 5.881 34.098 1.00 74.19 232 ALA A CA 1
ATOM 1724 C C . ALA A 1 232 ? -22.865 6.550 35.233 1.00 74.19 232 ALA A C 1
ATOM 1726 O O . ALA A 1 232 ? -21.660 6.343 35.391 1.00 74.19 232 ALA A O 1
ATOM 1727 N N . ARG A 1 233 ? -23.516 7.391 36.048 1.00 66.00 233 ARG A N 1
ATOM 1728 C CA . ARG A 1 233 ? -22.842 8.050 37.184 1.00 66.00 233 ARG A CA 1
ATOM 1729 C C . ARG A 1 233 ? -22.245 6.997 38.129 1.00 66.00 233 ARG A C 1
ATOM 1731 O O . ARG A 1 233 ? -22.986 6.298 38.809 1.00 66.00 233 ARG A O 1
ATOM 1738 N N . GLY A 1 234 ? -20.914 6.916 38.180 1.00 65.62 234 GLY A N 1
ATOM 1739 C CA . GLY A 1 234 ? -20.167 6.039 39.092 1.00 65.62 234 GLY A CA 1
ATOM 1740 C C . GLY A 1 234 ? -19.971 4.593 38.622 1.00 65.62 234 GLY A C 1
ATOM 1741 O O . GLY A 1 234 ? -19.306 3.831 39.315 1.00 65.62 234 GLY A O 1
ATOM 1742 N N . SER A 1 235 ? -20.495 4.210 37.455 1.00 76.62 235 SER A N 1
ATOM 1743 C CA . SER A 1 235 ? -20.261 2.893 36.856 1.00 76.62 235 SER A CA 1
ATOM 1744 C C . SER A 1 235 ? -20.161 3.027 35.344 1.00 76.62 235 SER A C 1
ATOM 1746 O O . SER A 1 235 ? -21.029 3.620 34.706 1.00 76.62 235 SER A O 1
ATOM 1748 N N . ALA A 1 236 ? -19.108 2.461 34.765 1.00 83.81 236 ALA A N 1
ATOM 1749 C CA . ALA A 1 236 ? -18.996 2.331 33.325 1.00 83.81 236 ALA A CA 1
ATOM 1750 C C . ALA A 1 236 ? -18.785 0.866 32.956 1.00 83.81 236 ALA A C 1
ATOM 1752 O O . ALA A 1 236 ? -18.093 0.143 33.672 1.00 83.81 236 ALA A O 1
ATOM 1753 N N . THR A 1 237 ? -19.368 0.427 31.849 1.00 87.94 237 THR A N 1
ATOM 1754 C CA . THR A 1 237 ? -19.197 -0.925 31.315 1.00 87.94 237 THR A CA 1
ATOM 1755 C C . THR A 1 237 ? -18.732 -0.836 29.869 1.00 87.94 237 THR A C 1
ATOM 1757 O O . THR A 1 237 ? -19.140 0.036 29.098 1.00 87.94 237 THR A O 1
ATOM 1760 N N . VAL A 1 238 ? -17.815 -1.726 29.504 1.00 88.56 238 VAL A N 1
ATOM 1761 C CA . VAL A 1 238 ? -17.360 -1.891 28.128 1.00 88.56 238 VAL A CA 1
ATOM 1762 C C . VAL A 1 238 ? -17.810 -3.255 27.664 1.00 88.56 23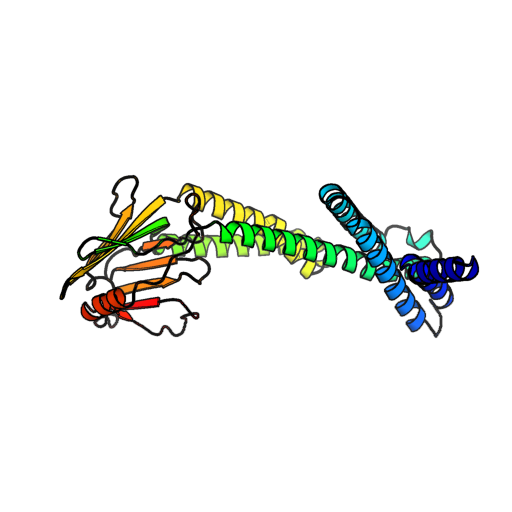8 VAL A C 1
ATOM 1764 O O . VAL A 1 238 ? -17.396 -4.280 28.211 1.00 88.56 238 VAL A O 1
ATOM 1767 N N . ARG A 1 239 ? -18.649 -3.256 26.634 1.00 90.81 239 ARG A N 1
ATOM 1768 C CA . ARG A 1 239 ? -19.206 -4.465 26.048 1.00 90.81 239 ARG A CA 1
ATOM 1769 C C . ARG A 1 239 ? -18.950 -4.488 24.554 1.00 90.81 239 ARG A C 1
ATOM 1771 O O . ARG A 1 239 ? -19.213 -3.523 23.845 1.00 90.81 239 ARG A O 1
ATOM 1778 N N . VAL A 1 240 ? -18.440 -5.606 24.064 1.00 91.25 240 VAL A N 1
ATOM 1779 C CA . VAL A 1 240 ? -18.196 -5.838 22.645 1.00 91.25 240 VAL A CA 1
ATOM 1780 C C . VAL A 1 240 ? -18.969 -7.071 22.226 1.00 91.25 240 VAL A C 1
ATOM 1782 O O . VAL A 1 240 ? -18.700 -8.169 22.711 1.00 91.25 240 VAL A O 1
ATOM 1785 N N . VAL A 1 241 ? -19.913 -6.881 21.309 1.00 91.69 241 VAL A N 1
ATOM 1786 C CA . VAL A 1 241 ? -20.800 -7.945 20.829 1.00 91.69 241 VAL A CA 1
ATOM 1787 C C . VAL A 1 241 ? -20.645 -8.094 19.327 1.00 91.69 241 VAL A C 1
ATOM 1789 O O . VAL A 1 241 ? -20.567 -7.096 18.604 1.00 91.69 241 VAL A O 1
ATOM 1792 N N . ARG A 1 242 ? -20.611 -9.330 18.837 1.00 90.25 242 ARG A N 1
ATOM 1793 C CA . ARG A 1 242 ? -20.704 -9.594 17.405 1.00 90.25 242 ARG A CA 1
ATOM 1794 C C . ARG A 1 242 ? -22.167 -9.487 16.963 1.00 90.25 242 ARG A C 1
ATOM 1796 O O . ARG A 1 242 ? -23.050 -10.138 17.505 1.00 90.25 242 ARG A O 1
ATOM 1803 N N . SER A 1 243 ? -22.431 -8.653 15.961 1.00 86.56 243 SER A N 1
ATOM 1804 C CA . SER A 1 243 ? -23.794 -8.313 15.533 1.00 86.56 243 SER A CA 1
ATOM 1805 C C . SER A 1 243 ? -24.530 -9.463 14.839 1.00 86.56 243 SER A C 1
ATOM 1807 O O . SER A 1 243 ? -25.752 -9.416 14.757 1.00 86.56 243 SER A O 1
ATOM 1809 N N . SER A 1 244 ? -23.810 -10.445 14.289 1.00 82.62 244 SER A N 1
ATOM 1810 C CA . SER A 1 244 ? -24.392 -11.538 13.498 1.00 82.62 244 SER A CA 1
ATOM 1811 C C . SER A 1 244 ? -25.030 -12.643 14.338 1.00 82.62 244 SER A C 1
ATOM 1813 O O . SER A 1 244 ? -26.027 -13.218 13.923 1.00 82.62 244 SER A O 1
ATOM 1815 N N . ASP A 1 245 ? -24.429 -12.962 15.481 1.00 84.25 245 ASP A N 1
ATOM 1816 C CA . ASP A 1 245 ? -24.799 -14.074 16.368 1.00 84.25 245 ASP A CA 1
ATOM 1817 C C . ASP A 1 245 ? -25.113 -13.609 17.800 1.00 84.25 245 ASP A C 1
ATOM 1819 O O . ASP A 1 245 ? -25.604 -14.397 18.603 1.00 84.25 245 ASP A O 1
ATOM 1823 N N . GLY A 1 246 ? -24.861 -12.337 18.128 1.00 85.31 246 GLY A N 1
ATOM 1824 C CA . GLY A 1 246 ? -25.029 -11.807 19.480 1.00 85.31 246 GLY A CA 1
ATOM 1825 C C . GLY A 1 246 ? -23.942 -12.270 20.454 1.00 85.31 246 GLY A C 1
ATOM 1826 O O . GLY A 1 246 ? -24.086 -12.045 21.656 1.00 85.31 246 GLY A O 1
ATOM 1827 N N . ASP A 1 247 ? -22.866 -12.897 19.961 1.00 88.75 247 ASP A N 1
ATOM 1828 C CA . ASP A 1 247 ? -21.798 -13.437 20.802 1.00 88.75 247 ASP A CA 1
ATOM 1829 C C . ASP A 1 247 ? -21.067 -12.307 21.541 1.00 88.75 247 ASP A C 1
ATOM 1831 O O . ASP A 1 247 ? -20.594 -11.332 20.937 1.00 88.75 247 ASP A O 1
ATOM 1835 N N . VAL A 1 248 ? -20.989 -12.426 22.867 1.00 88.81 248 VAL A N 1
ATOM 1836 C CA . VAL A 1 248 ? -20.330 -11.443 23.729 1.00 88.81 248 VAL A CA 1
ATOM 1837 C C . VAL A 1 248 ? -18.843 -11.761 23.759 1.00 88.81 248 VAL A C 1
ATOM 1839 O O . VAL A 1 248 ? -18.384 -12.674 24.440 1.00 88.81 248 VAL A O 1
ATOM 1842 N N . LEU A 1 249 ? -18.068 -10.972 23.018 1.00 87.38 249 LEU A N 1
ATOM 1843 C CA . LEU A 1 249 ? -16.624 -11.159 22.909 1.00 87.38 249 LEU A CA 1
ATOM 1844 C C . LEU A 1 249 ? -15.903 -10.705 24.180 1.00 87.38 249 LEU A C 1
ATOM 1846 O O . LEU A 1 249 ? -14.924 -11.329 24.589 1.00 87.38 249 LEU A O 1
ATOM 1850 N N . VAL A 1 250 ? -16.368 -9.597 24.763 1.00 89.69 250 VAL A N 1
ATOM 1851 C CA . VAL A 1 250 ? -15.896 -9.023 26.030 1.00 89.69 250 VAL A CA 1
ATOM 1852 C C . VAL A 1 250 ? -17.045 -8.262 26.680 1.00 89.69 250 VAL A C 1
ATOM 1854 O O . VAL A 1 250 ? -17.719 -7.480 26.014 1.00 89.69 250 VAL A O 1
ATOM 1857 N N . GLU A 1 251 ? -17.205 -8.429 27.986 1.00 90.12 251 GLU A N 1
ATOM 1858 C CA . GLU A 1 251 ? -18.050 -7.592 28.833 1.00 90.12 251 GLU A CA 1
ATOM 1859 C C . GLU A 1 251 ? -17.335 -7.408 30.169 1.00 90.12 251 GLU A C 1
ATOM 1861 O O . GLU A 1 251 ? -17.024 -8.384 30.851 1.00 90.12 251 GLU A O 1
ATOM 1866 N N . ALA A 1 252 ? -16.979 -6.168 30.497 1.00 87.31 252 ALA A N 1
ATOM 1867 C CA . ALA A 1 252 ? -16.259 -5.860 31.725 1.00 87.31 252 ALA A CA 1
ATOM 1868 C C . ALA A 1 252 ? -16.644 -4.472 32.254 1.00 87.31 252 ALA A C 1
ATOM 1870 O O . ALA A 1 252 ? -16.755 -3.527 31.464 1.00 87.31 252 ALA A O 1
ATOM 1871 N N . PRO A 1 253 ? -16.809 -4.307 33.579 1.00 88.62 253 PRO A N 1
ATOM 1872 C CA . PRO A 1 253 ? -16.907 -2.984 34.180 1.00 88.62 253 PRO A CA 1
ATOM 1873 C C . PRO A 1 253 ? -15.572 -2.242 34.036 1.00 88.62 253 PRO A C 1
ATOM 1875 O O . PRO A 1 253 ? -14.511 -2.859 33.989 1.00 88.62 253 PRO A O 1
ATOM 1878 N N . ALA A 1 254 ? -15.605 -0.912 34.019 1.00 84.31 254 ALA A N 1
ATOM 1879 C CA . ALA A 1 254 ? -14.434 -0.051 33.867 1.00 84.31 254 ALA A CA 1
ATOM 1880 C C . ALA A 1 254 ? -13.368 -0.289 34.944 1.00 84.31 254 ALA A C 1
ATOM 1882 O O . ALA A 1 254 ? -12.179 -0.210 34.649 1.00 84.31 254 ALA A O 1
ATOM 1883 N N . SER A 1 255 ? -13.779 -0.671 36.157 1.00 82.56 255 SER A N 1
ATOM 1884 C CA . SER A 1 255 ? -12.877 -1.080 37.242 1.00 82.56 255 SER A CA 1
ATOM 1885 C C . SER A 1 255 ? -12.076 -2.347 36.934 1.00 82.56 255 SER A C 1
ATOM 1887 O O . SER A 1 255 ? -10.973 -2.529 37.443 1.00 82.56 255 SER A O 1
ATOM 1889 N N . ALA A 1 256 ? -12.606 -3.221 36.080 1.00 86.75 256 ALA A N 1
ATOM 1890 C CA . ALA A 1 256 ? -11.951 -4.440 35.632 1.00 86.75 256 ALA A CA 1
ATOM 1891 C C . ALA A 1 256 ? -11.206 -4.254 34.302 1.00 86.75 256 ALA A C 1
ATOM 1893 O O . ALA A 1 256 ? -10.774 -5.246 33.718 1.00 86.75 256 ALA A O 1
ATOM 1894 N N . ILE A 1 257 ? -11.055 -3.025 33.798 1.00 86.00 257 ILE A N 1
ATOM 1895 C CA . ILE A 1 257 ? -10.332 -2.730 32.557 1.00 86.00 257 ILE A CA 1
ATOM 1896 C C . ILE A 1 257 ? -9.001 -2.084 32.904 1.00 86.00 257 ILE A C 1
ATOM 1898 O O . ILE A 1 257 ? -8.946 -0.913 33.250 1.00 86.00 257 ILE A O 1
ATOM 1902 N N . GLY A 1 258 ? -7.908 -2.826 32.745 1.00 84.50 258 GLY A N 1
ATOM 1903 C CA . GLY A 1 258 ? -6.567 -2.291 32.960 1.00 84.50 258 GLY A CA 1
ATOM 1904 C C . GLY A 1 258 ? -6.188 -1.235 31.919 1.00 84.50 258 GLY A C 1
ATOM 1905 O O . GLY A 1 258 ? -5.631 -0.196 32.264 1.00 84.50 258 GLY A O 1
ATOM 1906 N N . SER A 1 259 ? -6.506 -1.470 30.639 1.00 88.06 259 SER A N 1
ATOM 1907 C CA . SER A 1 259 ? -6.281 -0.468 29.586 1.00 88.06 259 SER A CA 1
ATOM 1908 C C . SER A 1 259 ? -7.257 -0.581 28.417 1.00 88.06 259 SER A C 1
ATOM 1910 O O . SER A 1 259 ? -7.631 -1.677 27.993 1.00 88.06 259 SER A O 1
ATOM 1912 N N . LEU A 1 260 ? -7.622 0.571 27.862 1.00 90.25 260 LEU A N 1
ATOM 1913 C CA . LEU A 1 260 ? -8.469 0.727 26.687 1.00 90.25 260 LEU A CA 1
ATOM 1914 C C . LEU A 1 260 ? -7.786 1.686 25.703 1.00 90.25 260 LEU A C 1
ATOM 1916 O O . LEU A 1 260 ? -7.593 2.862 25.997 1.00 90.25 260 LEU A O 1
ATOM 1920 N N . GLN A 1 261 ? -7.404 1.189 24.528 1.00 91.06 261 GLN A N 1
ATOM 1921 C CA . GLN A 1 261 ? -6.678 1.959 23.518 1.00 91.06 261 GLN A CA 1
ATOM 1922 C C . GLN A 1 261 ? -7.477 2.060 22.219 1.00 91.06 261 GLN A C 1
ATOM 1924 O O . GLN A 1 261 ? -7.823 1.047 21.614 1.00 91.06 261 GLN A O 1
ATOM 1929 N N . PHE A 1 262 ? -7.671 3.286 21.744 1.00 90.94 262 PHE A N 1
ATOM 1930 C CA . PHE A 1 262 ? -8.219 3.618 20.435 1.00 90.94 262 PHE A CA 1
ATOM 1931 C C . PHE A 1 262 ? -7.096 4.163 19.559 1.00 90.94 262 PHE A C 1
ATOM 1933 O O . PHE A 1 262 ? -6.544 5.226 19.841 1.00 90.94 262 PHE A O 1
ATOM 1940 N N . ALA A 1 263 ? -6.754 3.443 18.492 1.00 90.00 263 ALA A N 1
ATOM 1941 C CA . ALA A 1 263 ? -5.655 3.821 17.611 1.00 90.00 263 ALA A CA 1
ATOM 1942 C C . ALA A 1 263 ? -6.116 3.945 16.144 1.00 90.00 263 ALA A C 1
ATOM 1944 O O . ALA A 1 263 ? -5.733 3.114 15.307 1.00 90.00 263 ALA A O 1
ATOM 1945 N N . PRO A 1 264 ? -6.959 4.952 15.819 1.00 87.81 264 PRO A N 1
ATOM 1946 C CA . PRO A 1 264 ? -7.576 5.103 14.500 1.00 87.81 264 PRO A CA 1
ATOM 1947 C C . PRO A 1 264 ? -6.567 5.439 13.393 1.00 87.81 264 PRO A C 1
ATOM 1949 O O . PRO A 1 264 ? -6.791 5.104 12.229 1.00 87.81 264 PRO A O 1
ATOM 1952 N N . ARG A 1 265 ? -5.440 6.071 13.755 1.00 83.12 265 ARG A N 1
ATOM 1953 C CA . ARG A 1 265 ? -4.397 6.539 12.824 1.00 83.12 265 ARG A CA 1
ATOM 1954 C C . ARG A 1 265 ? -3.147 5.663 12.800 1.00 83.12 265 ARG A C 1
ATOM 1956 O O . ARG A 1 265 ? -2.255 5.879 11.980 1.00 83.12 265 ARG A O 1
ATOM 1963 N N . SER A 1 266 ? -3.059 4.684 13.694 1.00 81.44 266 SER A N 1
ATOM 1964 C CA . SER A 1 266 ? -1.963 3.718 13.693 1.00 81.44 266 SER A CA 1
ATOM 1965 C C . SER A 1 266 ? -2.169 2.656 12.606 1.00 81.44 266 SER A C 1
ATOM 1967 O O . SER A 1 266 ? -3.302 2.349 12.257 1.00 81.44 266 SER A O 1
ATOM 1969 N N . SER A 1 267 ? -1.084 2.083 12.074 1.00 80.19 267 SER A N 1
ATOM 1970 C CA . SER A 1 267 ? -1.151 0.912 11.190 1.00 80.19 267 SER A CA 1
ATOM 1971 C C . SER A 1 267 ? -0.674 -0.326 11.963 1.00 80.19 267 SER A C 1
ATOM 1973 O O . SER A 1 267 ? 0.475 -0.324 12.412 1.00 80.19 267 SER A O 1
ATOM 1975 N N . PRO A 1 268 ? -1.520 -1.355 12.165 1.00 82.31 268 PRO A N 1
ATOM 1976 C CA . PRO A 1 268 ? -2.924 -1.425 11.752 1.00 82.31 268 PRO A CA 1
ATOM 1977 C C . PRO A 1 268 ? -3.856 -0.607 12.664 1.00 82.31 268 PRO A C 1
ATOM 1979 O O . PRO A 1 268 ? -3.654 -0.560 13.885 1.00 82.31 268 PRO A O 1
ATOM 1982 N N . THR A 1 269 ? -4.907 -0.030 12.067 1.00 88.19 269 THR A N 1
ATOM 1983 C CA . THR A 1 269 ? -5.976 0.693 12.775 1.00 88.19 269 THR A CA 1
ATOM 1984 C C . THR A 1 269 ? -6.717 -0.278 13.684 1.00 88.19 269 THR A C 1
ATOM 1986 O O . THR A 1 269 ? -7.252 -1.283 13.202 1.00 88.19 269 THR A O 1
ATOM 1989 N N . ARG A 1 270 ? -6.718 -0.017 14.997 1.00 92.56 270 ARG A N 1
ATOM 1990 C CA . ARG A 1 270 ? -7.173 -1.001 15.990 1.00 92.56 270 ARG A CA 1
ATOM 1991 C C . ARG A 1 270 ? -7.750 -0.399 17.266 1.00 92.56 270 ARG A C 1
ATOM 1993 O O . ARG A 1 270 ? -7.340 0.685 17.681 1.00 92.56 270 ARG A O 1
ATOM 2000 N N . ILE A 1 271 ? -8.611 -1.172 17.919 1.00 92.38 271 ILE A N 1
ATOM 2001 C CA . ILE A 1 271 ? -9.065 -0.948 19.296 1.00 92.38 271 ILE A CA 1
ATOM 2002 C C . ILE A 1 271 ? -8.525 -2.095 20.150 1.00 92.38 271 ILE A C 1
ATOM 2004 O O . ILE A 1 271 ? -8.643 -3.259 19.768 1.00 92.38 271 ILE A O 1
ATOM 2008 N N . VAL A 1 272 ? -7.899 -1.784 21.281 1.00 91.50 272 VAL A N 1
ATOM 2009 C CA . VAL A 1 272 ? -7.360 -2.781 22.213 1.00 91.50 272 VAL A CA 1
ATOM 2010 C C . VAL A 1 272 ? -8.055 -2.618 23.552 1.00 91.50 272 VAL A C 1
ATOM 2012 O O . VAL A 1 272 ? -8.024 -1.540 24.135 1.00 91.50 272 VAL A O 1
ATOM 2015 N N . ILE A 1 273 ? -8.652 -3.697 24.038 1.00 92.31 273 ILE A N 1
ATOM 2016 C CA . ILE A 1 273 ? -9.323 -3.766 25.332 1.00 92.31 273 ILE A CA 1
ATOM 2017 C C . ILE A 1 273 ? -8.565 -4.795 26.155 1.00 92.31 273 ILE A C 1
ATOM 2019 O O . ILE A 1 273 ? -8.542 -5.976 25.810 1.00 92.31 273 ILE A O 1
ATOM 2023 N N . ARG A 1 274 ? -7.912 -4.367 27.230 1.00 90.69 274 ARG A N 1
ATOM 2024 C CA . ARG A 1 274 ? -7.257 -5.270 28.176 1.00 90.69 274 ARG A CA 1
ATOM 2025 C C . ARG A 1 274 ? -7.987 -5.198 29.505 1.00 90.69 274 ARG A C 1
ATOM 2027 O O . ARG A 1 274 ? -7.802 -4.221 30.233 1.00 90.69 274 ARG A O 1
ATOM 2034 N N . PRO A 1 275 ? -8.790 -6.219 29.823 1.00 87.00 275 PRO A N 1
ATOM 2035 C CA . PRO A 1 275 ? -9.238 -6.450 31.180 1.00 87.00 275 PRO A CA 1
ATOM 2036 C C . PRO A 1 275 ? -8.038 -6.570 32.129 1.00 87.00 275 PRO A C 1
ATOM 2038 O O . PRO A 1 275 ? -6.959 -6.999 31.718 1.00 87.00 275 PRO A O 1
ATOM 2041 N N . SER A 1 276 ? -8.231 -6.213 33.393 1.00 84.69 276 SER A N 1
ATOM 2042 C CA . SER A 1 276 ? -7.272 -6.449 34.475 1.00 84.69 276 SER A CA 1
ATOM 2043 C C . SER A 1 276 ? -7.071 -7.948 34.716 1.00 84.69 276 SER A C 1
ATOM 2045 O O . SER A 1 276 ? -5.975 -8.374 35.066 1.00 84.69 276 SER A O 1
ATOM 2047 N N . TYR A 1 277 ? -8.113 -8.751 34.466 1.00 78.94 277 TYR A N 1
ATOM 2048 C CA . TYR A 1 277 ? -8.092 -10.207 34.587 1.00 78.94 277 TYR A CA 1
ATOM 2049 C C . TYR A 1 277 ? -8.642 -10.864 33.319 1.00 78.94 277 TYR A C 1
ATOM 2051 O O . TYR A 1 277 ? -9.709 -10.499 32.829 1.00 78.94 277 TYR A O 1
ATOM 2059 N N . GLY A 1 278 ? -7.930 -11.870 32.810 1.00 78.81 278 GLY A N 1
ATOM 2060 C CA . GLY A 1 278 ? -8.343 -12.643 31.639 1.00 78.81 278 GLY A CA 1
ATOM 2061 C C . GLY A 1 278 ? -7.772 -12.147 30.302 1.00 78.81 278 GLY A C 1
ATOM 2062 O O . GLY A 1 278 ? -6.971 -11.210 30.242 1.00 78.81 278 GLY A O 1
ATOM 2063 N N . PRO A 1 279 ? -8.126 -12.822 29.194 1.00 81.62 279 PRO A N 1
ATOM 2064 C CA . PRO A 1 279 ? -7.549 -12.538 27.889 1.00 81.62 279 PRO A CA 1
ATOM 2065 C C . PRO A 1 279 ? -8.099 -11.228 27.312 1.00 81.62 279 PRO A C 1
ATOM 2067 O O . PRO A 1 279 ? -9.291 -11.104 27.050 1.00 81.62 279 PRO A O 1
ATOM 2070 N N . GLY A 1 280 ? -7.217 -10.264 27.037 1.00 88.06 280 GLY A N 1
ATOM 2071 C CA . GLY A 1 280 ? -7.598 -9.037 26.334 1.00 88.06 280 GLY A CA 1
ATOM 2072 C C . GLY A 1 280 ? -8.064 -9.277 24.898 1.00 88.06 280 GLY A C 1
ATOM 2073 O O . GLY A 1 280 ? -7.730 -10.288 24.276 1.00 88.06 280 GLY A O 1
ATOM 2074 N N . LEU A 1 281 ? -8.756 -8.298 24.329 1.00 92.19 281 LEU A N 1
ATOM 2075 C CA . LEU A 1 281 ? -9.301 -8.301 22.976 1.00 92.19 281 LEU A CA 1
ATOM 2076 C C . LEU A 1 281 ? -8.622 -7.229 22.119 1.00 92.19 281 LEU A C 1
ATOM 2078 O O . LEU A 1 281 ? -8.425 -6.093 22.544 1.00 92.19 281 LEU A O 1
ATOM 2082 N N . VAL A 1 282 ? -8.282 -7.594 20.889 1.00 92.38 282 VAL A N 1
ATOM 2083 C CA . VAL A 1 282 ? -7.778 -6.694 19.853 1.00 92.38 282 VAL A CA 1
ATOM 2084 C C . VAL A 1 282 ? -8.754 -6.743 18.686 1.00 92.38 282 VAL A C 1
ATOM 2086 O O . VAL A 1 282 ? -8.955 -7.794 18.078 1.00 92.38 282 VAL A O 1
ATOM 2089 N N . LEU A 1 283 ? -9.350 -5.601 18.364 1.00 93.00 283 LEU A N 1
ATOM 2090 C CA . LEU A 1 283 ? -10.199 -5.413 17.194 1.00 93.00 283 LEU A CA 1
ATOM 2091 C C . LEU A 1 283 ? -9.371 -4.737 16.101 1.00 93.00 283 LEU A C 1
ATOM 2093 O O . LEU A 1 283 ? -9.004 -3.569 16.230 1.00 93.00 283 LEU A O 1
ATOM 2097 N N . LEU A 1 284 ? -9.053 -5.469 15.033 1.00 92.19 284 LEU A N 1
ATOM 2098 C CA . LEU A 1 284 ? -8.335 -4.930 13.877 1.00 92.19 284 LEU A CA 1
ATOM 2099 C C . LEU A 1 284 ? -9.345 -4.431 12.842 1.00 92.19 284 LEU A C 1
ATOM 2101 O O . LEU A 1 284 ? -9.969 -5.231 12.149 1.00 92.19 284 LEU A O 1
ATOM 2105 N N . VAL A 1 285 ? -9.485 -3.111 12.736 1.00 91.44 285 VAL A N 1
ATOM 2106 C CA . VAL A 1 285 ? -10.437 -2.454 11.825 1.00 91.44 285 VAL A CA 1
ATOM 2107 C C . VAL A 1 285 ? -9.789 -2.202 10.465 1.00 91.44 285 VAL A C 1
ATOM 2109 O O . VAL A 1 285 ? -10.372 -2.495 9.430 1.00 91.44 285 VAL A O 1
ATOM 2112 N N . GLY A 1 286 ? -8.528 -1.755 10.451 1.00 86.62 286 GLY A N 1
ATOM 2113 C CA . GLY A 1 286 ? -7.816 -1.431 9.205 1.00 86.62 286 GLY A CA 1
ATOM 2114 C C . GLY A 1 286 ? -7.486 -2.639 8.316 1.00 86.62 286 GLY A C 1
ATOM 2115 O O . GLY A 1 286 ? -7.098 -2.465 7.164 1.00 86.62 286 GLY A O 1
ATOM 2116 N N . LEU A 1 287 ? -7.614 -3.859 8.850 1.00 87.25 287 LEU A N 1
ATOM 2117 C CA . LEU A 1 287 ? -7.396 -5.125 8.135 1.00 87.25 287 LEU A CA 1
ATOM 2118 C C . LEU A 1 287 ? -8.696 -5.893 7.861 1.00 87.25 287 LEU A C 1
ATOM 2120 O O . LEU A 1 287 ? -8.659 -6.924 7.189 1.00 87.25 287 LEU A O 1
ATOM 2124 N N . ALA A 1 288 ? -9.823 -5.418 8.392 1.00 88.81 288 ALA A N 1
ATOM 2125 C CA . ALA A 1 288 ? -11.120 -6.024 8.157 1.00 88.81 288 ALA A CA 1
ATOM 2126 C C . ALA A 1 288 ? -11.581 -5.774 6.718 1.00 88.81 288 ALA A C 1
ATOM 2128 O O . ALA A 1 288 ? -11.222 -4.770 6.097 1.00 88.81 288 ALA A O 1
ATOM 2129 N N . LEU A 1 289 ? -12.403 -6.684 6.193 1.00 86.81 289 LEU A N 1
ATOM 2130 C CA . LEU A 1 289 ? -13.152 -6.429 4.972 1.00 86.81 289 LEU A CA 1
ATOM 2131 C C . LEU A 1 289 ? -14.116 -5.259 5.244 1.00 86.81 289 LEU A C 1
ATOM 2133 O O . LEU A 1 289 ? -15.008 -5.408 6.080 1.00 86.81 289 LEU A O 1
ATOM 2137 N N . PRO A 1 290 ? -13.962 -4.100 4.580 1.00 76.88 290 PRO A N 1
ATOM 2138 C CA . PRO A 1 290 ? -14.832 -2.966 4.842 1.00 76.88 290 PRO A CA 1
ATOM 2139 C C . PRO A 1 290 ? -16.270 -3.322 4.475 1.00 76.88 290 PRO A C 1
ATOM 2141 O O . PRO A 1 290 ? -16.523 -3.900 3.412 1.00 76.88 290 PRO A O 1
ATOM 2144 N N . ARG A 1 291 ? -17.216 -2.936 5.332 1.00 78.44 291 ARG A N 1
ATOM 2145 C CA . ARG A 1 291 ? -18.635 -2.928 4.975 1.00 78.44 291 ARG A CA 1
ATOM 2146 C C . ARG A 1 291 ? -18.832 -1.982 3.784 1.00 78.44 291 ARG A C 1
ATOM 2148 O O . ARG A 1 291 ? -18.075 -1.018 3.634 1.00 78.44 291 ARG A O 1
ATOM 2155 N N . ARG A 1 292 ? -19.802 -2.280 2.905 1.00 74.94 292 ARG A N 1
ATOM 2156 C CA . ARG A 1 292 ? -20.084 -1.430 1.732 1.00 74.94 292 ARG A CA 1
ATOM 2157 C C . ARG A 1 292 ? -20.216 0.022 2.193 1.00 74.94 292 ARG A C 1
ATOM 2159 O O . ARG A 1 292 ? -20.870 0.295 3.196 1.00 74.94 292 ARG A O 1
ATOM 2166 N N . ASP A 1 293 ? -19.494 0.897 1.505 1.00 82.00 293 ASP A N 1
ATOM 2167 C CA . ASP A 1 293 ? -19.491 2.343 1.727 1.00 82.00 293 ASP A CA 1
ATOM 2168 C C . ASP A 1 293 ? -18.984 2.801 3.106 1.00 82.00 293 ASP A C 1
ATOM 2170 O O . ASP A 1 293 ? -19.147 3.961 3.459 1.00 82.00 293 ASP A O 1
ATOM 2174 N N . THR A 1 294 ? -18.317 1.934 3.880 1.00 84.44 294 THR A N 1
ATOM 2175 C CA . THR A 1 294 ? -17.790 2.272 5.213 1.00 84.44 294 THR A CA 1
ATOM 2176 C C . THR A 1 294 ? -16.267 2.377 5.216 1.00 84.44 294 THR A C 1
ATOM 2178 O O . THR A 1 294 ? -15.558 1.492 4.727 1.00 84.44 294 THR A O 1
ATOM 2181 N N . ALA A 1 295 ? -15.732 3.453 5.789 1.00 84.31 295 ALA A N 1
ATOM 2182 C CA . ALA A 1 295 ? -14.295 3.656 5.889 1.00 84.31 295 ALA A CA 1
ATOM 2183 C C . ALA A 1 295 ? -13.661 2.638 6.863 1.00 84.31 295 ALA A C 1
ATOM 2185 O O . ALA A 1 295 ? -14.216 2.402 7.935 1.00 84.31 295 ALA A O 1
ATOM 2186 N N . PRO A 1 296 ? -12.477 2.066 6.557 1.00 83.94 296 PRO A N 1
ATOM 2187 C CA . PRO A 1 296 ? -11.754 1.148 7.448 1.00 83.94 296 PRO A CA 1
ATOM 2188 C C . PRO A 1 296 ? -11.027 1.907 8.576 1.00 83.94 296 PRO A C 1
ATOM 2190 O O . PRO A 1 296 ? -9.838 1.720 8.830 1.00 83.94 296 PRO A O 1
ATOM 2193 N N . THR A 1 297 ? -11.734 2.831 9.218 1.00 87.75 297 THR A N 1
ATOM 2194 C CA . THR A 1 297 ? -11.267 3.677 10.315 1.00 87.75 297 THR A CA 1
ATOM 2195 C C . THR A 1 297 ? -12.431 3.943 11.267 1.00 87.75 297 THR A C 1
ATOM 2197 O O . THR A 1 297 ? -13.548 3.493 11.027 1.00 87.75 297 THR A O 1
ATOM 2200 N N . PHE A 1 298 ? -12.175 4.645 12.363 1.00 89.75 298 PHE A N 1
ATOM 2201 C CA . PHE A 1 298 ? -13.194 5.023 13.334 1.00 89.75 298 PHE A CA 1
ATOM 2202 C C . PHE A 1 298 ? -12.819 6.348 14.013 1.00 89.75 298 PHE A C 1
ATOM 2204 O O . PHE A 1 298 ? -11.633 6.682 14.100 1.00 89.75 298 PHE A O 1
ATOM 2211 N N . PRO A 1 299 ? -13.802 7.118 14.495 1.00 91.00 299 PRO A N 1
ATOM 2212 C CA . PRO A 1 299 ? -13.566 8.336 15.246 1.00 91.00 299 PRO A CA 1
ATOM 2213 C C . PRO A 1 299 ? -13.142 8.005 16.676 1.00 91.00 299 PRO A C 1
ATOM 2215 O O . PRO A 1 299 ? -13.498 6.967 17.244 1.00 91.00 299 PRO A O 1
ATOM 2218 N N . LEU A 1 300 ? -12.393 8.923 17.283 1.00 91.12 300 LEU A N 1
ATOM 2219 C CA . LEU A 1 300 ? -12.144 8.858 18.718 1.00 91.12 300 LEU A CA 1
ATOM 2220 C C . LEU A 1 300 ? -13.467 9.000 19.493 1.00 91.12 300 LEU A C 1
ATOM 2222 O O . LEU A 1 300 ? -14.394 9.644 18.993 1.00 91.12 300 LEU A O 1
ATOM 2226 N N . PRO A 1 301 ? -13.559 8.418 20.702 1.00 89.19 301 PRO A N 1
ATOM 2227 C CA . PRO A 1 301 ? -14.698 8.628 21.588 1.00 89.19 301 PRO A CA 1
ATOM 2228 C C . PRO A 1 301 ? -14.993 10.126 21.800 1.00 89.19 301 PRO A C 1
ATOM 2230 O O . PRO A 1 301 ? -14.045 10.909 21.933 1.00 89.19 301 PRO A O 1
ATOM 2233 N N . PRO A 1 302 ? -16.273 10.542 21.867 1.00 90.88 302 PRO A N 1
ATOM 2234 C CA . PRO A 1 302 ? -16.646 11.923 22.165 1.00 90.88 302 PRO A CA 1
ATOM 2235 C C . PRO A 1 302 ? -16.066 12.400 23.500 1.00 90.88 302 PRO A C 1
ATOM 2237 O O . PRO A 1 302 ? -15.944 11.620 24.444 1.00 90.88 302 PRO A O 1
ATOM 2240 N N . ALA A 1 303 ? -15.762 13.695 23.614 1.00 88.75 303 ALA A N 1
ATOM 2241 C CA . ALA A 1 303 ? -15.153 14.261 24.822 1.00 88.75 303 ALA A CA 1
ATOM 2242 C C . ALA A 1 303 ? -15.997 14.029 26.092 1.00 88.75 303 ALA A C 1
ATOM 2244 O O . ALA A 1 303 ? -15.436 13.722 27.141 1.00 88.75 303 ALA A O 1
ATOM 2245 N N . ASP A 1 304 ? -17.331 14.101 25.988 1.00 88.88 304 ASP A N 1
ATOM 2246 C CA . ASP A 1 304 ? -18.254 13.778 27.092 1.00 88.88 304 ASP A CA 1
ATOM 2247 C C . ASP A 1 304 ? -18.093 12.318 27.549 1.00 88.88 304 ASP A C 1
ATOM 2249 O O . ASP A 1 304 ? -17.937 12.044 28.737 1.00 88.88 304 ASP A O 1
ATOM 2253 N N . LEU A 1 305 ? -18.022 11.373 26.607 1.00 88.56 305 LEU A N 1
ATOM 2254 C CA . LEU A 1 305 ? -17.801 9.962 26.922 1.00 88.56 305 LEU A CA 1
ATOM 2255 C C . LEU A 1 305 ? -16.440 9.739 27.589 1.00 88.56 305 LEU A C 1
ATOM 2257 O O . LEU A 1 305 ? -16.360 9.038 28.592 1.00 88.56 305 LEU A O 1
ATOM 2261 N N . VAL A 1 306 ? -15.378 10.374 27.087 1.00 89.12 306 VAL A N 1
ATOM 2262 C CA . VAL A 1 306 ? -14.050 10.307 27.720 1.00 89.12 306 VAL A CA 1
ATOM 2263 C C . VAL A 1 306 ? -14.095 10.850 29.148 1.00 89.12 306 VAL A C 1
ATOM 2265 O O . VAL A 1 306 ? -13.528 10.238 30.050 1.00 89.12 306 VAL A O 1
ATOM 2268 N N . HIS A 1 307 ? -14.794 11.962 29.376 1.00 88.38 307 HIS A N 1
ATOM 2269 C CA . HIS A 1 307 ? -14.926 12.551 30.704 1.00 88.38 307 HIS A CA 1
ATOM 2270 C C . HIS A 1 307 ? -15.695 11.638 31.673 1.00 88.38 307 HIS A C 1
ATOM 2272 O O . HIS A 1 307 ? -15.283 11.471 32.820 1.00 88.38 307 HIS A O 1
ATOM 2278 N N . ARG A 1 308 ? -16.763 10.982 31.206 1.00 86.94 308 ARG A N 1
ATOM 2279 C CA . ARG A 1 308 ? -17.525 10.005 32.004 1.00 86.94 308 ARG A CA 1
ATOM 2280 C C . ARG A 1 308 ? -16.748 8.719 32.283 1.00 86.94 308 ARG A C 1
ATOM 2282 O O . ARG A 1 308 ? -16.857 8.154 33.363 1.00 86.94 308 ARG A O 1
ATOM 2289 N N . LEU A 1 309 ? -15.933 8.258 31.337 1.00 87.62 309 LEU A N 1
ATOM 2290 C CA . LEU A 1 309 ? -15.028 7.130 31.567 1.00 87.62 309 LEU A CA 1
ATOM 2291 C C . LEU A 1 309 ? -13.947 7.492 32.592 1.00 87.62 309 LEU A C 1
ATOM 2293 O O . LEU A 1 309 ? -13.641 6.686 33.470 1.00 87.62 309 LEU A O 1
ATOM 2297 N N . ALA A 1 310 ? -13.429 8.721 32.536 1.00 87.50 310 ALA A N 1
ATOM 2298 C CA . ALA A 1 310 ? -12.474 9.226 33.515 1.00 87.50 310 ALA A CA 1
ATOM 2299 C C . ALA A 1 310 ? -13.079 9.314 34.921 1.00 87.50 310 ALA A C 1
ATOM 2301 O O . ALA A 1 310 ? -12.422 8.913 35.881 1.00 87.50 310 ALA A O 1
ATOM 2302 N N . SER A 1 311 ? -14.335 9.754 35.058 1.00 85.31 311 SER A N 1
ATOM 2303 C CA . SER A 1 311 ? -15.024 9.762 36.357 1.00 85.31 311 SER A CA 1
ATOM 2304 C C . SER A 1 311 ? -15.332 8.357 36.892 1.00 85.31 311 SER A C 1
ATOM 2306 O O . SER A 1 311 ? -15.449 8.185 38.102 1.00 85.31 311 SER A O 1
ATOM 2308 N N . ALA A 1 312 ? -15.384 7.345 36.021 1.00 82.25 312 ALA A N 1
ATOM 2309 C CA . ALA A 1 312 ? -15.465 5.929 36.385 1.00 82.25 312 ALA A CA 1
ATOM 2310 C C . ALA A 1 312 ? -14.090 5.264 36.634 1.00 82.25 312 ALA A C 1
ATOM 2312 O O . ALA A 1 312 ? -14.020 4.058 36.872 1.00 82.25 312 ALA A O 1
ATOM 2313 N N . GLY A 1 313 ? -12.992 6.030 36.581 1.00 82.88 313 GLY A N 1
ATOM 2314 C CA . GLY A 1 313 ? -11.637 5.574 36.906 1.00 82.88 313 GLY A CA 1
ATOM 2315 C C . GLY A 1 313 ? -10.730 5.263 35.710 1.00 82.88 313 GLY A C 1
ATOM 2316 O O . GLY A 1 313 ? -9.553 4.984 35.927 1.00 82.88 313 GLY A O 1
ATOM 2317 N N . LEU A 1 314 ? -11.217 5.344 34.464 1.00 84.88 314 LEU A N 1
ATOM 2318 C CA . LEU A 1 314 ? -10.415 5.169 33.242 1.00 84.88 314 LEU A CA 1
ATOM 2319 C C . LEU A 1 314 ? -9.854 6.512 32.761 1.00 84.88 314 LEU A C 1
ATOM 2321 O O . LEU A 1 314 ? -10.469 7.222 31.964 1.00 84.88 314 LEU A O 1
ATOM 2325 N N . VAL A 1 315 ? -8.671 6.871 33.246 1.00 87.31 315 VAL A N 1
ATOM 2326 C CA . VAL A 1 315 ? -8.068 8.187 33.018 1.00 87.31 315 VAL A CA 1
ATOM 2327 C C . VAL A 1 315 ? -7.254 8.196 31.717 1.00 87.31 315 VAL A C 1
ATOM 2329 O O . VAL A 1 315 ? -6.526 7.238 31.434 1.00 87.31 315 VAL A O 1
ATOM 2332 N N . PRO A 1 316 ? -7.325 9.275 30.912 1.00 83.62 316 PRO A N 1
ATOM 2333 C CA . PRO A 1 316 ? -6.467 9.437 29.748 1.00 83.62 316 PRO A CA 1
ATOM 2334 C C . PRO A 1 316 ? -4.993 9.458 30.136 1.00 83.62 316 PRO A C 1
ATOM 2336 O O . PRO A 1 316 ? -4.550 10.309 30.907 1.00 83.62 316 PRO A O 1
ATOM 2339 N N . ARG A 1 317 ? -4.205 8.556 29.551 1.00 81.31 317 ARG A N 1
ATOM 2340 C CA . ARG A 1 317 ? -2.752 8.558 29.704 1.00 81.31 317 ARG A CA 1
ATOM 2341 C C . ARG A 1 317 ? -2.104 9.136 28.458 1.00 81.31 317 ARG A C 1
ATOM 2343 O O . ARG A 1 317 ? -2.261 8.614 27.353 1.00 81.31 317 ARG A O 1
ATOM 2350 N N . ALA A 1 318 ? -1.293 10.175 28.647 1.00 64.00 318 ALA A N 1
ATOM 2351 C CA . ALA A 1 318 ? -0.338 10.612 27.638 1.00 64.00 318 ALA A CA 1
ATOM 2352 C C . ALA A 1 318 ? 0.714 9.506 27.472 1.00 64.00 318 ALA A C 1
ATOM 2354 O O . ALA A 1 318 ? 1.698 9.435 28.210 1.00 64.00 318 ALA A O 1
ATOM 2355 N N . SER A 1 31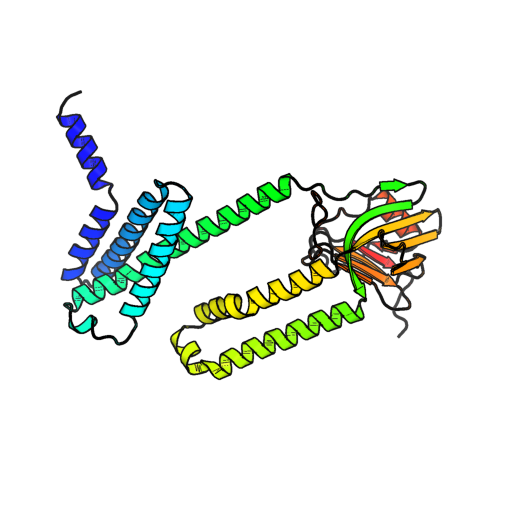9 ? 0.480 8.562 26.560 1.00 55.34 319 SER A N 1
ATOM 2356 C CA . SER A 1 319 ? 1.454 7.498 26.343 1.00 55.34 319 SER A CA 1
ATOM 2357 C C . SER A 1 319 ? 2.701 8.082 25.667 1.00 55.34 319 SER A C 1
ATOM 2359 O O . SER A 1 319 ? 2.610 8.809 24.681 1.00 55.34 319 SER A O 1
ATOM 2361 N N . ARG A 1 320 ? 3.897 7.740 26.165 1.00 50.72 320 ARG A N 1
ATOM 2362 C CA . ARG A 1 320 ? 5.193 8.161 25.583 1.00 50.72 320 ARG A CA 1
ATOM 2363 C C . ARG A 1 320 ? 5.391 7.657 24.138 1.00 50.72 320 ARG A C 1
ATOM 2365 O O . ARG A 1 320 ? 6.274 8.125 23.432 1.00 50.72 320 ARG A O 1
ATOM 2372 N N . ARG A 1 321 ? 4.568 6.683 23.718 1.00 53.34 321 ARG A N 1
ATOM 2373 C CA . ARG A 1 321 ? 4.472 6.094 22.369 1.00 53.34 321 ARG A CA 1
ATOM 2374 C C . ARG A 1 321 ? 3.234 6.562 21.587 1.00 53.34 321 ARG A C 1
ATOM 2376 O O . ARG A 1 321 ? 3.008 6.047 20.492 1.00 53.34 321 ARG A O 1
ATOM 2383 N N . SER A 1 322 ? 2.435 7.489 22.122 1.00 53.91 322 SER A N 1
ATOM 2384 C CA . SER A 1 322 ? 1.213 7.953 21.462 1.00 53.91 322 SER A CA 1
ATOM 2385 C C . SER A 1 322 ? 1.608 8.729 20.220 1.00 53.91 322 SER A C 1
ATOM 2387 O O . SER A 1 322 ? 2.220 9.792 20.315 1.00 53.91 322 SER A O 1
ATOM 2389 N N . ARG A 1 323 ? 1.295 8.194 19.040 1.00 59.91 323 ARG A N 1
ATOM 2390 C CA . ARG A 1 323 ? 1.368 8.986 17.813 1.00 59.91 323 ARG A CA 1
ATOM 2391 C C . ARG A 1 323 ? 0.214 9.991 17.832 1.00 59.91 323 ARG A C 1
ATOM 2393 O O . ARG A 1 323 ? -0.855 9.692 18.360 1.00 59.91 323 ARG A O 1
ATOM 2400 N N . ASN A 1 324 ? 0.427 11.175 17.256 1.00 63.09 324 ASN A N 1
ATOM 2401 C CA . ASN A 1 324 ? -0.580 12.239 17.184 1.00 63.09 324 ASN A CA 1
ATOM 2402 C C . ASN A 1 324 ? -1.939 11.702 16.680 1.00 63.09 324 ASN A C 1
ATOM 2404 O O . ASN A 1 324 ? -2.092 11.401 15.493 1.00 63.09 324 ASN A O 1
ATOM 2408 N N . GLY A 1 325 ? -2.927 11.617 17.579 1.00 73.62 325 GLY A N 1
ATOM 2409 C CA . GLY A 1 325 ? -4.301 11.197 17.275 1.00 73.62 325 GLY A CA 1
ATOM 2410 C C . GLY A 1 325 ? -4.730 9.809 17.772 1.00 73.62 325 GLY A C 1
ATOM 2411 O O . GLY A 1 325 ? -5.825 9.386 17.408 1.00 73.62 325 GLY A O 1
ATOM 2412 N N . ASP A 1 326 ? -3.924 9.123 18.588 1.00 85.06 326 ASP A N 1
ATOM 2413 C CA . ASP A 1 326 ? -4.349 7.934 19.344 1.00 85.06 326 ASP A CA 1
ATOM 2414 C C . ASP A 1 326 ? -4.789 8.317 20.777 1.00 85.06 326 ASP A C 1
ATOM 2416 O O . ASP A 1 326 ? -4.240 9.246 21.376 1.00 85.06 326 ASP A O 1
ATOM 2420 N N . LEU A 1 327 ? -5.755 7.583 21.343 1.00 86.75 327 LEU A N 1
ATOM 2421 C CA . LEU A 1 327 ? -6.234 7.738 22.723 1.00 86.75 327 LEU A CA 1
ATOM 2422 C C . LEU A 1 327 ? -5.977 6.451 23.511 1.00 86.75 327 LEU A C 1
ATOM 2424 O O . LEU A 1 327 ? -6.374 5.367 23.086 1.00 86.75 327 LEU A O 1
ATOM 2428 N N . ALA A 1 328 ? -5.349 6.572 24.677 1.00 87.75 328 ALA A N 1
ATOM 2429 C CA . ALA A 1 328 ? -5.192 5.481 25.631 1.00 87.75 328 ALA A CA 1
ATOM 2430 C C . ALA A 1 328 ? -5.801 5.893 26.974 1.00 87.75 328 ALA A C 1
ATOM 2432 O O . ALA A 1 328 ? -5.457 6.944 27.513 1.00 87.75 328 ALA A O 1
ATOM 2433 N N . LEU A 1 329 ? -6.703 5.065 27.490 1.00 86.50 329 LEU A N 1
ATOM 2434 C CA . LEU A 1 329 ? -7.287 5.177 28.819 1.00 86.50 329 LEU A CA 1
ATOM 2435 C C . LEU A 1 329 ? -6.755 4.023 29.670 1.00 86.50 329 LEU A C 1
ATOM 2437 O O . LEU A 1 329 ? -6.733 2.877 29.218 1.00 86.50 329 LEU A O 1
ATOM 2441 N N . GLU A 1 330 ? -6.326 4.316 30.888 1.00 87.38 330 GLU A N 1
ATOM 2442 C CA . GLU A 1 330 ? -5.857 3.321 31.853 1.00 87.38 330 GLU A CA 1
ATOM 2443 C C . GLU A 1 330 ? -6.587 3.507 33.176 1.00 87.38 330 GLU A C 1
ATOM 2445 O O . GLU A 1 330 ? -6.993 4.619 33.520 1.00 87.38 330 GLU A O 1
ATOM 2450 N N . PHE A 1 331 ? -6.761 2.423 33.925 1.00 82.38 331 PHE A N 1
ATOM 2451 C CA . PHE A 1 331 ? -7.388 2.528 35.233 1.00 82.38 331 PHE A CA 1
ATOM 2452 C C . PHE A 1 331 ? -6.455 3.221 36.233 1.00 82.38 331 PHE A C 1
ATOM 2454 O O . PHE A 1 331 ? -5.318 2.795 36.434 1.00 82.38 331 PHE A O 1
ATOM 2461 N N . ALA A 1 332 ? -6.942 4.273 36.893 1.00 74.06 332 ALA A N 1
ATOM 2462 C CA . ALA A 1 332 ? -6.152 5.084 37.820 1.00 74.06 332 ALA A CA 1
ATOM 2463 C C . ALA A 1 332 ? -5.664 4.314 39.064 1.00 74.06 332 ALA A C 1
ATOM 2465 O O . ALA A 1 332 ? -4.685 4.717 39.685 1.00 74.06 332 ALA A O 1
ATOM 2466 N N . GLY A 1 333 ? -6.322 3.206 39.423 1.00 62.94 333 GLY A N 1
ATOM 2467 C CA . GLY A 1 333 ? -6.007 2.405 40.614 1.00 62.94 333 GLY A CA 1
ATOM 2468 C C . GLY A 1 333 ? -5.006 1.258 40.414 1.00 62.94 333 GLY A C 1
ATOM 2469 O O . GLY A 1 333 ? -4.818 0.475 41.338 1.00 62.94 333 GLY A O 1
ATOM 2470 N N . GLY A 1 334 ? -4.393 1.109 39.234 1.00 48.41 334 GLY A N 1
ATOM 2471 C CA . GLY A 1 334 ? -3.578 -0.061 38.884 1.00 48.41 334 GLY A CA 1
ATOM 2472 C C . GLY A 1 334 ? -2.079 0.213 38.792 1.00 48.41 334 GLY A C 1
ATOM 2473 O O . GLY A 1 334 ? -1.518 0.215 37.698 1.00 48.41 334 GLY A O 1
ATOM 2474 N N . GLY A 1 335 ? -1.413 0.384 39.936 1.00 39.22 335 GLY A N 1
ATOM 2475 C CA . GLY A 1 335 ? -0.029 -0.077 40.047 1.00 39.22 335 GLY A CA 1
ATOM 2476 C C . GLY A 1 335 ? -0.011 -1.588 39.802 1.00 39.22 335 GLY A C 1
ATOM 2477 O O . GLY A 1 335 ? -0.908 -2.296 40.253 1.00 39.22 335 GLY A O 1
ATOM 2478 N N . THR A 1 336 ? 0.962 -2.078 39.041 1.00 34.06 336 THR A N 1
ATOM 2479 C CA . THR A 1 336 ? 1.212 -3.514 38.872 1.00 34.06 336 THR A CA 1
ATOM 2480 C C . THR A 1 336 ? 1.218 -4.208 40.239 1.00 34.06 336 THR A C 1
ATOM 2482 O O . THR A 1 336 ? 2.079 -3.856 41.049 1.00 34.06 336 THR A O 1
ATOM 2485 N N . PRO A 1 337 ? 0.340 -5.189 40.522 1.00 37.94 337 PRO A N 1
ATOM 2486 C CA . PRO A 1 337 ? 0.717 -6.218 41.468 1.00 37.94 337 PRO A CA 1
ATOM 2487 C C . PRO A 1 337 ? 1.829 -7.025 40.791 1.00 37.94 337 PRO A C 1
ATOM 2489 O O . PRO A 1 337 ? 1.675 -7.484 39.657 1.00 37.94 337 PRO A O 1
ATOM 2492 N N . THR A 1 338 ? 2.977 -7.050 41.457 1.00 34.97 338 THR A N 1
ATOM 2493 C CA . THR A 1 338 ? 4.155 -7.869 41.150 1.00 34.97 338 THR A CA 1
ATOM 2494 C C . THR A 1 338 ? 3.807 -9.333 40.946 1.00 34.97 338 THR A C 1
ATOM 2496 O O . THR A 1 338 ? 2.980 -9.827 41.747 1.00 34.97 338 THR A O 1
#

Secondary structure (DSSP, 8-state):
--HHHHHHHHHHHHHT-HHHHHHHHHHHHGGGTTSTTHHHHHHHHHHHHHHHHHHHHHHHTTS-HHHHHHHHHHHHHHHHHHHHHHHS--THHHHS-HHHHHHHHHHHHHHHHHHHHHHHHHHHHHHHHHHHHHHHTPBPP-EEEETTEEEEEEEEEEEEHHHHHHHHHHHHHHHHHHHHHHHHHTHHHHHHH-HHHHHHHHIIIIIHHHHHHHHHHHHHTEEEEEEEEEEETTEEEEEEEETTT--EEEEEEGGGEEEEEEETTSSS-EEEEEESSS--EEEESTTS-PPTTB-S--PPPPHHHHHHHHHTTEEEP--TT--TT-EEEEETT-PPP-

Solvent-accessible surface area (backbone atoms only — not comparable to full-atom values): 17560 Å² total; per-residue (Å²): 137,58,71,68,61,55,51,53,54,52,50,52,53,54,74,65,34,38,53,54,53,13,50,52,24,44,63,62,13,38,82,25,39,96,44,102,48,31,69,58,14,51,51,25,10,36,53,12,15,35,26,39,32,54,38,51,51,58,55,37,70,73,44,61,71,69,62,23,49,52,53,48,52,51,50,40,51,52,36,49,52,48,55,48,55,72,71,42,93,59,68,62,66,76,77,40,61,65,39,56,43,49,43,51,55,50,10,46,53,45,17,34,50,50,45,45,52,52,49,53,51,50,51,51,50,50,51,52,52,51,51,49,56,54,53,73,63,34,44,67,43,58,81,42,76,58,90,68,29,35,37,36,62,44,41,20,26,77,33,48,42,70,56,49,52,50,52,53,51,49,51,50,51,51,51,51,50,51,52,51,49,51,52,66,77,39,40,76,55,45,74,72,57,38,75,70,52,45,53,52,50,46,42,55,70,50,46,45,54,52,50,51,51,54,44,52,53,30,38,73,52,38,39,50,32,36,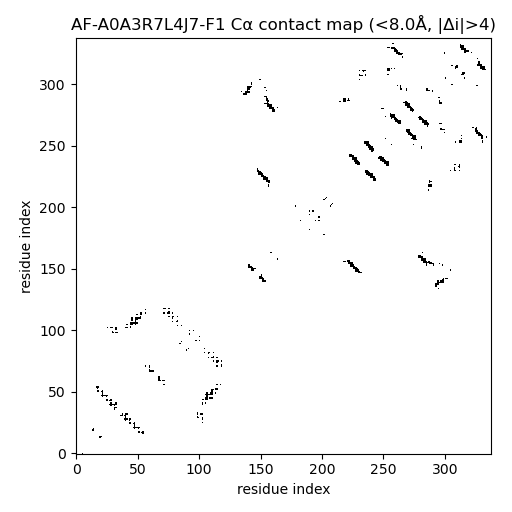43,34,44,33,47,50,96,78,45,28,38,44,37,34,31,32,69,87,79,64,49,73,79,45,76,42,46,38,86,44,31,46,34,41,34,44,25,47,77,43,91,73,15,31,41,37,42,28,41,66,71,72,88,23,42,31,34,31,26,50,56,19,50,59,51,89,58,37,37,57,48,53,69,79,78,54,69,68,57,50,52,40,36,33,71,32,38,31,33,79,47,89,52,97,80,57,55,96,76,47,48,38,27,31,32,75,85,65,74,80,81,127

Sequence (338 aa):
MTTKQGARAVAWRVLRHPLLWSAVCLVGAVPLLSTEHDFWGFLLCLLGGWSAAHALIRRLLTLPGTLSLALHLAASVGAALLLFALTADGGWRHVLPPAIAAAIGFAAVPGAGWIWLTLIGRTSAAVASASRRRAATLVVPEWERVGDAWHLRLAAVSLRSPVFVAITATIAVLGGGLITAVVIVFDDVVQRMGPLLLLLVLGWVVGAPGYLVVRAIAHRRTADVVVTLEAARGSATVRVVRSSDGDVLVEAPASAIGSLQFAPRSSPTRIVIRPSYGPGLVLLVGLALPRRDTAPTFPLPPADLVHRLASAGLVPRASRRSRNGDLALEFAGGGTPT

Nearest PDB structures (foldseek):
  4wj7-assembly3_C  TM=7.126E-01  e=1.637E-02  Homo sapiens
  3wyf-assembly2_E  TM=6.427E-01  e=1.281E+00  Saccharomyces cerevisiae S288C
  3bji-assembly1_A  TM=4.125E-01  e=1.147E+00  Homo sapiens
  7n0z-assembly1_B  TM=2.921E-01  e=1.512E+00  Homo sapiens
  6xr2-assembly2_F  TM=2.960E-01  e=9.871E+00  synthetic construct

Mean predicted aligned error: 10.82 Å

Foldseek 3Di:
DDPVVVVVVVVVVVVPQLQVLLVVLLVVLLVQPPDPNNVSSLVSLQSSLLSVLVNVLVVLVVDPDVSSLVVLVVVLVVLVVQQVVLPPPDCPCVVDDVSNSVSSNSSSVNNNVSSVVVNCVVVVVVVVVVVVVLVVLADEFAFDDDPQKTKTKAKWQKDWPVRVVVVVVVCVCVLVVVLVVCCVVCVVVPVVCDPVSSVVVCCVPPVVVSVVVLLVVQQVRIFIKMWMWGQDQQKIWTWIAGPPPRDTPDIDILLQWQKWKQQQPDVQGWIWTHGVDDTTMIIRQSSYDGDVRHDSGHADDDPVSQVSSVSNQFHWDPDPPDDPRMTMTGGNPDDDPD

pLDDT: mean 84.5, std 10.67, range [34.06, 95.81]